Protein AF-A0A934BHC0-F1 (afdb_monomer)

Radius of gyration: 47.82 Å; Cα contacts (8 Å, |Δi|>4): 20; chains: 1; bounding box: 118×59×134 Å

Mean predicted aligned error: 17.79 Å

Foldseek 3Di:
DDDDDDDDDDPDDPDPVVVVVVVVVVVVVVVVVVVVVVVVVVVVVVVVVVVVVVVVVVVVVVVVVVVVVLVVVVVVLVVVVVVLVVVLVVLVVVLVVLLVVLVVLLVPLDCPPDDPVCNVVSVVVNVVSVVVSVVSVVVSVVVNVVSVVPDDPPRDPRCVVVPDDPDDPVVVQPPVNVVVVVCVVCVVVVVVVVVVVVVVVVVD

Structure (mmCIF, N/CA/C/O backbone):
data_AF-A0A934BHC0-F1
#
_entry.id   AF-A0A934BHC0-F1
#
loop_
_atom_site.group_PDB
_atom_site.id
_atom_site.type_symbol
_atom_site.label_atom_id
_atom_site.label_alt_id
_atom_site.label_comp_id
_atom_site.label_asym_id
_atom_site.label_entity_id
_atom_site.label_seq_id
_atom_site.pdbx_PDB_ins_code
_atom_site.Cartn_x
_atom_site.Cartn_y
_atom_site.Cartn_z
_atom_site.occupancy
_atom_site.B_iso_or_equiv
_atom_site.auth_seq_id
_atom_site.auth_comp_id
_atom_site.auth_asym_id
_atom_site.auth_atom_id
_atom_site.pdbx_PDB_model_num
ATOM 1 N N . MET A 1 1 ? -81.910 23.793 79.085 1.00 40.94 1 MET A N 1
ATOM 2 C CA . MET A 1 1 ? -81.785 22.503 78.374 1.00 40.94 1 MET A CA 1
ATOM 3 C C . MET A 1 1 ? -80.311 22.146 78.334 1.00 40.94 1 MET A C 1
ATOM 5 O O . MET A 1 1 ? -79.585 22.738 77.551 1.00 40.94 1 MET A O 1
ATOM 9 N N . SER A 1 2 ? -79.867 21.249 79.211 1.00 46.75 2 SER A N 1
ATOM 10 C CA . SER A 1 2 ? -78.489 20.747 79.235 1.00 46.75 2 SER A CA 1
ATOM 11 C C . SER A 1 2 ? -78.554 19.266 78.876 1.00 46.75 2 SER A C 1
ATOM 13 O O . SER A 1 2 ? -79.091 18.480 79.652 1.00 46.75 2 SER A O 1
ATOM 15 N N . GLN A 1 3 ? -78.120 18.902 77.668 1.00 49.84 3 GLN A N 1
ATOM 16 C CA . GLN A 1 3 ? -78.070 17.507 77.225 1.00 49.84 3 GLN A CA 1
ATOM 17 C C . GLN A 1 3 ? -76.820 16.831 77.797 1.00 49.84 3 GLN A C 1
ATOM 19 O O . GLN A 1 3 ? -75.704 17.306 77.605 1.00 49.84 3 GLN A O 1
ATOM 24 N N . SER A 1 4 ? -77.019 15.719 78.500 1.00 51.38 4 SER A N 1
ATOM 25 C CA . SER A 1 4 ? -75.978 14.807 78.975 1.00 51.38 4 SER A CA 1
ATOM 26 C C . SER A 1 4 ? -75.557 13.850 77.856 1.00 51.38 4 SER A C 1
ATOM 28 O O . SER A 1 4 ? -76.398 13.132 77.314 1.00 51.38 4 SER A O 1
ATOM 30 N N . PHE A 1 5 ? -74.265 13.826 77.533 1.00 59.16 5 PHE A N 1
ATOM 31 C CA . PHE A 1 5 ? -73.656 12.902 76.572 1.00 59.16 5 PHE A CA 1
ATOM 32 C C . PHE A 1 5 ? -73.234 11.599 77.288 1.00 59.16 5 PHE A C 1
ATOM 34 O O . PHE A 1 5 ? -72.728 11.684 78.410 1.00 59.16 5 PHE A O 1
ATOM 41 N N . PRO A 1 6 ? -73.427 10.401 76.702 1.00 66.19 6 PRO A N 1
ATOM 42 C CA . PRO A 1 6 ? -73.042 9.143 77.344 1.00 66.19 6 PRO A CA 1
ATOM 43 C C . PRO A 1 6 ? -71.510 8.950 77.369 1.00 66.19 6 PRO A C 1
ATOM 45 O O . PRO A 1 6 ? -70.816 9.443 76.475 1.00 66.19 6 PRO A O 1
ATOM 48 N N . PRO A 1 7 ? -70.962 8.226 78.365 1.00 59.47 7 PRO A N 1
ATOM 49 C CA . PRO A 1 7 ? -69.530 7.953 78.449 1.00 59.47 7 PRO A CA 1
ATOM 50 C C . PRO A 1 7 ? -69.085 7.028 77.307 1.00 59.47 7 PRO A C 1
ATOM 52 O O . PRO A 1 7 ? -69.678 5.973 77.081 1.00 59.47 7 PRO A O 1
ATOM 55 N N . GLN A 1 8 ? -68.031 7.422 76.586 1.00 64.12 8 GLN A N 1
ATOM 56 C CA . GLN A 1 8 ? -67.378 6.555 75.603 1.00 64.12 8 GLN A CA 1
ATOM 57 C C . GLN A 1 8 ? -66.745 5.340 76.306 1.00 64.12 8 GLN A C 1
ATOM 59 O O . GLN A 1 8 ? -66.195 5.498 77.401 1.00 64.12 8 GLN A O 1
ATOM 64 N N . PRO A 1 9 ? -66.789 4.138 75.700 1.00 55.22 9 PRO A N 1
ATOM 65 C CA . PRO A 1 9 ? -66.134 2.962 76.256 1.00 55.22 9 PRO A CA 1
ATOM 66 C C . PRO A 1 9 ? -64.624 3.208 76.339 1.00 55.22 9 PRO A C 1
ATOM 68 O O . PRO A 1 9 ? -63.988 3.614 75.367 1.00 55.22 9 PRO A O 1
ATOM 71 N N . GLY A 1 10 ? -64.073 3.001 77.536 1.00 52.97 10 GLY A N 1
ATOM 72 C CA . GLY A 1 10 ? -62.684 3.289 77.862 1.00 52.97 10 GLY A CA 1
ATOM 73 C C . GLY A 1 10 ? -61.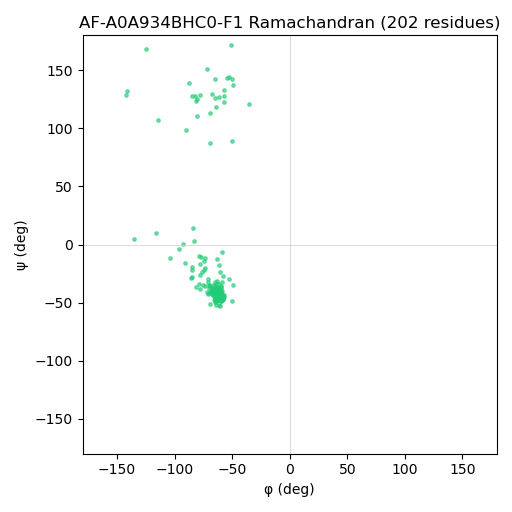712 2.556 76.944 1.00 52.97 10 GLY A C 1
ATOM 74 O O . GLY A 1 10 ? -61.698 1.328 76.879 1.00 52.97 10 GLY A O 1
ATOM 75 N N . PHE A 1 11 ? -60.854 3.322 76.274 1.00 57.31 11 PHE A N 1
ATOM 76 C CA . PHE A 1 11 ? -59.634 2.809 75.669 1.00 57.31 11 PHE A CA 1
ATOM 77 C C . PHE A 1 11 ? -58.692 2.425 76.815 1.00 57.31 11 PHE A C 1
ATOM 79 O O . PHE A 1 11 ? -57.917 3.247 77.303 1.00 57.31 11 PHE A O 1
ATOM 86 N N . HIS A 1 12 ? -58.815 1.199 77.322 1.00 60.03 12 HIS A N 1
ATOM 87 C CA . HIS A 1 12 ? -57.850 0.684 78.282 1.00 60.03 12 HIS A CA 1
ATOM 88 C C . HIS A 1 12 ? -56.496 0.584 77.566 1.00 60.03 12 HIS A C 1
ATOM 90 O O . HIS A 1 12 ? -56.401 -0.129 76.563 1.00 60.03 12 HIS A O 1
ATOM 96 N N . PRO A 1 13 ? -55.451 1.305 78.016 1.00 59.94 13 PRO A N 1
ATOM 97 C CA . PRO A 1 13 ? -54.120 1.084 77.483 1.00 59.94 13 PRO A CA 1
ATOM 98 C C . PRO A 1 13 ? -53.775 -0.396 77.704 1.00 59.94 13 PRO A C 1
ATOM 100 O O . PRO A 1 13 ? -54.022 -0.907 78.801 1.00 59.94 13 PRO A O 1
ATOM 103 N N . PRO A 1 14 ? -53.255 -1.100 76.682 1.00 59.34 14 PRO A N 1
ATOM 104 C CA . PRO A 1 14 ? -52.882 -2.497 76.839 1.00 59.34 14 PRO A CA 1
ATOM 105 C C . PRO A 1 14 ? -51.918 -2.634 78.029 1.00 59.34 14 PRO A C 1
ATOM 107 O O . PRO A 1 14 ? -51.110 -1.720 78.251 1.00 59.34 14 PRO A O 1
ATOM 110 N N . PRO A 1 15 ? -52.020 -3.723 78.815 1.00 61.44 15 PRO A N 1
ATOM 111 C CA . PRO A 1 15 ? -51.161 -3.940 79.972 1.00 61.44 15 PRO A CA 1
ATOM 112 C C . PRO A 1 15 ? -49.685 -3.806 79.559 1.00 61.44 15 PRO A C 1
ATOM 114 O O . PRO A 1 15 ? -49.339 -4.191 78.442 1.00 61.44 15 PRO A O 1
ATOM 117 N N . PRO A 1 16 ? -48.810 -3.257 80.419 1.00 63.16 16 PRO A N 1
ATOM 118 C CA . PRO A 1 16 ? -47.452 -2.834 80.053 1.00 63.16 16 PRO A CA 1
ATOM 119 C C . PRO A 1 16 ? -46.613 -3.915 79.350 1.00 63.16 16 PRO A C 1
ATOM 121 O O . PRO A 1 16 ? -45.830 -3.587 78.466 1.00 63.16 16 PRO A O 1
ATOM 124 N N . VAL A 1 17 ? -46.853 -5.196 79.647 1.00 63.69 17 VAL A N 1
ATOM 125 C CA . VAL A 1 17 ? -46.192 -6.347 79.002 1.00 63.69 17 VAL A CA 1
ATOM 126 C C . VAL A 1 17 ? -46.501 -6.437 77.497 1.00 63.69 17 VAL A C 1
ATOM 128 O O . VAL A 1 17 ? -45.604 -6.658 76.693 1.00 63.69 17 VAL A O 1
ATOM 131 N N . ALA A 1 18 ? -47.742 -6.158 77.086 1.00 70.75 18 ALA A N 1
ATOM 132 C CA . ALA A 1 18 ? -48.158 -6.214 75.681 1.00 70.75 18 ALA A CA 1
ATOM 133 C C . ALA A 1 18 ? -47.630 -5.034 74.839 1.00 70.75 18 ALA A C 1
ATOM 135 O O . ALA A 1 18 ? -47.561 -5.128 73.615 1.00 70.75 18 ALA A O 1
ATOM 136 N N . ARG A 1 19 ? -47.263 -3.906 75.470 1.00 73.06 19 ARG A N 1
ATOM 137 C CA . ARG A 1 19 ? -46.605 -2.778 74.7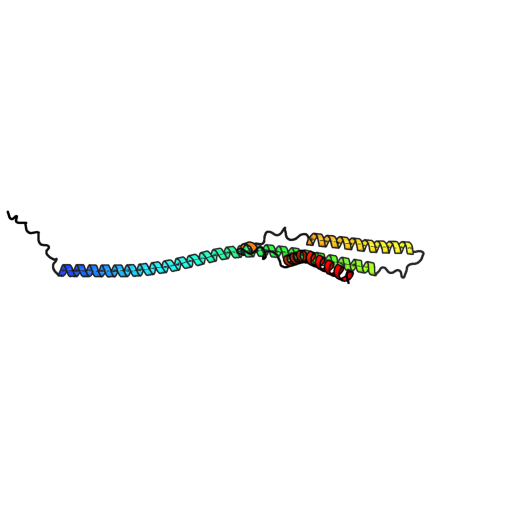81 1.00 73.06 19 ARG A CA 1
ATOM 138 C C . ARG A 1 19 ? -45.123 -3.043 74.543 1.00 73.06 19 ARG A C 1
ATOM 140 O O . ARG A 1 19 ? -44.618 -2.679 73.488 1.00 73.06 19 ARG A O 1
ATOM 147 N N . GLU A 1 20 ? -44.460 -3.679 75.502 1.00 79.62 20 GLU A N 1
ATOM 148 C CA . GLU A 1 20 ? -43.042 -4.027 75.406 1.00 79.62 20 GLU A CA 1
ATOM 149 C C . GLU A 1 20 ? -42.791 -5.056 74.292 1.00 79.62 20 GLU A C 1
ATOM 151 O O . GLU A 1 20 ? -41.906 -4.865 73.465 1.00 79.62 20 GLU A O 1
ATOM 156 N N . GLU A 1 21 ? -43.633 -6.091 74.195 1.00 79.94 21 GLU A N 1
ATOM 157 C CA . GLU A 1 21 ? -43.583 -7.089 73.110 1.00 79.94 21 GLU A CA 1
ATOM 158 C C . GLU A 1 21 ? -43.877 -6.485 71.728 1.00 79.94 21 GLU A C 1
ATOM 160 O O . GLU A 1 21 ? -43.271 -6.854 70.724 1.00 79.94 21 GLU A O 1
ATOM 165 N N . LEU A 1 22 ? -44.798 -5.519 71.656 1.00 79.38 22 LEU A N 1
ATOM 166 C CA . LEU A 1 22 ? -45.083 -4.823 70.404 1.00 79.38 22 LEU A CA 1
ATOM 167 C C . LEU A 1 22 ? -43.902 -3.947 69.975 1.00 79.38 22 LEU A C 1
ATOM 169 O O . LEU A 1 22 ? -43.563 -3.913 68.794 1.00 79.38 22 LEU A O 1
ATOM 173 N N . ASN A 1 23 ? -43.269 -3.256 70.925 1.00 82.81 23 ASN A N 1
ATOM 174 C CA . ASN A 1 23 ? -42.076 -2.458 70.667 1.00 82.81 23 ASN A CA 1
ATOM 175 C C . ASN A 1 23 ? -40.911 -3.340 70.213 1.00 82.81 23 ASN A C 1
ATOM 177 O O . ASN A 1 23 ? -40.276 -3.001 69.219 1.00 82.81 23 ASN A O 1
ATOM 181 N N . SER A 1 24 ? -40.689 -4.491 70.854 1.00 85.94 24 SER A N 1
ATOM 182 C CA . SER A 1 24 ? -39.623 -5.416 70.460 1.00 85.94 24 SER A CA 1
ATOM 183 C C . SER A 1 24 ? -39.855 -6.006 69.065 1.00 85.94 24 SER A C 1
ATOM 185 O O . SER A 1 24 ? -38.930 -6.052 68.260 1.00 85.94 24 SER A O 1
ATOM 187 N N . HIS A 1 25 ? -41.092 -6.364 68.703 1.00 84.62 25 HIS A N 1
ATOM 188 C CA . HIS A 1 25 ? -41.427 -6.784 67.335 1.00 84.62 25 HIS A CA 1
ATOM 189 C C . HIS A 1 25 ? -41.219 -5.665 66.305 1.00 84.62 25 HIS A C 1
ATOM 191 O O . HIS A 1 25 ? -40.800 -5.925 65.178 1.00 84.62 25 HIS A O 1
ATOM 197 N N . LEU A 1 26 ? -41.510 -4.418 66.674 1.00 89.94 26 LEU A N 1
ATOM 198 C CA . LEU A 1 26 ? -41.346 -3.257 65.802 1.00 89.94 26 LEU A CA 1
ATOM 199 C C . LEU A 1 26 ? -39.863 -2.892 65.630 1.00 89.94 26 LEU A C 1
ATOM 201 O O . LEU A 1 26 ? -39.450 -2.499 64.539 1.00 89.94 26 LEU A O 1
ATOM 205 N N . GLU A 1 27 ? -39.054 -3.062 66.675 1.00 92.44 27 GLU A N 1
ATOM 206 C CA . GLU A 1 27 ? -37.594 -2.962 66.621 1.00 92.44 27 GLU A CA 1
ATOM 207 C C . GLU A 1 27 ? -36.989 -4.064 65.748 1.00 92.44 27 GLU A C 1
ATOM 209 O O . GLU A 1 27 ? -36.271 -3.740 64.805 1.00 92.44 27 GLU A O 1
ATOM 214 N N . LEU A 1 28 ? -37.375 -5.328 65.951 1.00 93.38 28 LEU A N 1
ATOM 215 C CA . LEU A 1 28 ? -36.953 -6.454 65.109 1.00 93.38 28 LEU A CA 1
ATOM 216 C C . LEU A 1 28 ? -37.323 -6.239 63.635 1.00 93.38 28 LEU A C 1
ATOM 218 O O . LEU A 1 28 ? -36.485 -6.410 62.753 1.00 93.38 28 LEU A O 1
ATOM 222 N N . ALA A 1 29 ? -38.551 -5.795 63.353 1.00 91.19 29 ALA A N 1
ATOM 223 C CA . ALA A 1 29 ? -38.982 -5.494 61.990 1.00 91.19 29 ALA A CA 1
ATOM 224 C C . ALA A 1 29 ? -38.187 -4.328 61.369 1.00 91.19 29 ALA A C 1
ATOM 226 O O . ALA A 1 29 ? -37.872 -4.354 60.179 1.00 91.19 29 ALA A O 1
ATOM 227 N N . ARG A 1 30 ? -37.834 -3.297 62.153 1.00 91.88 30 ARG A N 1
ATOM 228 C CA . ARG A 1 30 ? -36.977 -2.189 61.689 1.00 91.88 30 ARG A CA 1
ATOM 229 C C . ARG A 1 30 ? -35.560 -2.657 61.390 1.00 91.88 30 ARG A C 1
ATOM 231 O O . ARG A 1 30 ? -35.008 -2.255 60.365 1.00 91.88 30 ARG A O 1
ATOM 238 N N . GLU A 1 31 ? -34.983 -3.483 62.255 1.00 94.75 31 GLU A N 1
ATOM 239 C CA . GLU A 1 31 ? -33.674 -4.092 62.025 1.00 94.75 31 GLU A CA 1
ATOM 240 C C . GLU A 1 31 ? -33.694 -4.943 60.755 1.00 94.75 31 GLU A C 1
ATOM 242 O O . GLU A 1 31 ? -32.838 -4.776 59.886 1.00 94.75 31 GLU A O 1
ATOM 247 N N . GLU A 1 32 ? -34.719 -5.777 60.578 1.00 94.38 32 GLU A N 1
ATOM 248 C CA . GLU A 1 32 ? -34.879 -6.609 59.389 1.00 94.38 32 GLU A CA 1
ATOM 249 C C . GLU A 1 32 ? -34.974 -5.759 58.112 1.00 94.38 32 GLU A C 1
ATOM 251 O O . GLU A 1 32 ? -34.241 -6.015 57.154 1.00 94.38 32 GLU A O 1
ATOM 256 N N . ILE A 1 33 ? -35.760 -4.675 58.119 1.00 95.44 33 ILE A N 1
ATOM 257 C CA . ILE A 1 33 ? -35.821 -3.715 57.003 1.00 95.44 33 ILE A CA 1
ATOM 258 C C . ILE A 1 33 ? -34.440 -3.118 56.705 1.00 95.44 33 ILE A C 1
ATOM 260 O O . ILE A 1 33 ? -34.056 -3.038 55.536 1.00 95.44 33 ILE A O 1
ATOM 264 N N . GLN A 1 34 ? -33.669 -2.727 57.722 1.00 95.94 34 GLN A N 1
ATOM 265 C CA . GLN A 1 34 ? -32.317 -2.200 57.514 1.00 95.94 34 GLN A CA 1
ATOM 266 C C . GLN A 1 34 ? -31.382 -3.252 56.909 1.00 95.94 34 GLN A C 1
ATOM 268 O O . GLN A 1 34 ? -30.614 -2.939 55.996 1.00 95.94 34 GLN A O 1
ATOM 273 N N . THR A 1 35 ? -31.454 -4.506 57.366 1.00 95.38 35 THR A N 1
ATOM 274 C CA . THR A 1 35 ? -30.649 -5.585 56.775 1.00 95.38 35 THR A CA 1
ATOM 275 C C . THR A 1 35 ? -31.024 -5.842 55.316 1.00 95.38 35 THR A C 1
ATOM 277 O O . THR A 1 35 ? -30.139 -6.026 54.480 1.00 95.38 35 THR A O 1
ATOM 280 N N . LEU A 1 36 ? -32.317 -5.797 54.984 1.00 96.25 36 LEU A N 1
ATOM 281 C CA . LEU A 1 36 ? -32.806 -5.953 53.617 1.00 96.25 36 LEU A CA 1
ATOM 282 C C . LEU A 1 36 ? -32.375 -4.788 52.724 1.00 96.25 36 LEU A C 1
ATOM 284 O O . LEU A 1 36 ? -31.980 -5.018 51.585 1.00 96.25 36 LEU A O 1
ATOM 288 N N . GLN A 1 37 ? -32.392 -3.554 53.232 1.00 95.56 37 GLN A N 1
ATOM 289 C CA . GLN A 1 37 ? -31.901 -2.386 52.499 1.00 95.56 37 GLN A CA 1
ATOM 290 C C . GLN A 1 37 ? -30.407 -2.496 52.186 1.00 95.56 37 GLN A C 1
ATOM 292 O O . GLN A 1 37 ? -30.023 -2.280 51.039 1.00 95.56 37 GLN A O 1
ATOM 297 N N . ARG A 1 38 ? -29.581 -2.913 53.156 1.00 96.00 38 ARG A N 1
ATOM 298 C CA . ARG A 1 38 ? -28.144 -3.151 52.928 1.00 96.00 38 ARG A CA 1
ATOM 299 C C . ARG A 1 38 ? -27.912 -4.225 51.865 1.00 96.00 38 ARG A C 1
ATOM 301 O O . ARG A 1 38 ? -27.186 -3.987 50.907 1.00 96.00 38 ARG A O 1
ATOM 308 N N . LYS A 1 39 ? -28.603 -5.366 51.976 1.00 95.31 39 LYS A N 1
ATOM 309 C CA . LYS A 1 39 ? -28.529 -6.450 50.980 1.00 95.31 39 LYS A CA 1
ATOM 310 C C . LYS A 1 39 ? -28.977 -5.993 49.591 1.00 95.31 39 LYS A C 1
ATOM 312 O O . LYS A 1 39 ? -28.384 -6.392 48.594 1.00 95.31 39 LYS A O 1
ATOM 317 N N . LYS A 1 40 ? -30.015 -5.155 49.508 1.00 96.00 40 LYS A N 1
ATOM 318 C CA . LYS A 1 40 ? -30.477 -4.572 48.244 1.00 96.00 40 LYS A CA 1
ATOM 319 C C . LYS A 1 40 ? -29.404 -3.671 47.629 1.00 96.00 40 LYS A C 1
ATOM 321 O O . LYS A 1 40 ? -29.150 -3.777 46.437 1.00 96.00 40 LYS A O 1
ATOM 326 N N . GLU A 1 41 ? -28.780 -2.811 48.426 1.00 96.75 41 GLU A N 1
ATOM 327 C CA . GLU A 1 41 ? -27.740 -1.890 47.962 1.00 96.75 41 GLU A CA 1
ATOM 328 C C . GLU A 1 41 ? -26.487 -2.638 47.470 1.00 96.75 41 GLU A C 1
ATOM 330 O O . GLU A 1 41 ? -25.917 -2.298 46.435 1.00 96.75 41 GLU A O 1
ATOM 335 N N . GLU A 1 42 ? -26.081 -3.699 48.172 1.00 96.06 42 GLU A N 1
ATOM 336 C CA . GLU A 1 42 ? -25.014 -4.610 47.732 1.00 96.06 42 GLU A CA 1
ATOM 337 C C . GLU A 1 42 ? -25.370 -5.304 46.412 1.00 96.06 42 GLU A C 1
ATOM 339 O O . GLU A 1 42 ? -24.540 -5.377 45.504 1.00 96.06 42 GLU A O 1
ATOM 344 N N . LEU A 1 43 ? -26.619 -5.760 46.270 1.00 96.94 43 LEU A N 1
ATOM 345 C CA . LEU A 1 43 ? -27.099 -6.393 45.045 1.00 96.94 43 LEU A CA 1
ATOM 346 C C . LEU A 1 43 ? -27.143 -5.409 43.868 1.00 96.94 43 LEU A C 1
ATOM 348 O O . LEU A 1 43 ? -26.766 -5.771 42.756 1.00 96.94 43 LEU A O 1
ATOM 352 N N . GLU A 1 44 ? -27.579 -4.168 44.095 1.00 96.50 44 GLU A N 1
ATOM 353 C CA . GLU A 1 44 ? -27.583 -3.116 43.074 1.00 96.50 44 GLU A CA 1
ATOM 354 C C . GLU A 1 44 ? -26.158 -2.760 42.629 1.00 96.50 44 GLU A C 1
ATOM 356 O O . GLU A 1 44 ? -25.925 -2.620 41.426 1.00 96.50 44 GLU A O 1
ATOM 361 N N . ARG A 1 45 ? -25.187 -2.709 43.553 1.00 96.00 45 ARG A N 1
ATOM 362 C CA . ARG A 1 45 ? -23.764 -2.548 43.202 1.00 96.00 45 ARG A CA 1
ATOM 363 C C . ARG A 1 45 ? -23.248 -3.706 42.357 1.00 96.00 45 ARG A C 1
ATOM 365 O O . ARG A 1 45 ? -22.728 -3.471 41.270 1.00 96.00 45 ARG A O 1
ATOM 372 N N . ALA A 1 46 ? -23.452 -4.943 42.810 1.00 94.50 46 ALA A N 1
ATOM 373 C CA . ALA A 1 46 ? -23.012 -6.133 42.082 1.00 94.50 46 ALA A CA 1
ATOM 374 C C . ALA A 1 46 ? -23.651 -6.220 40.683 1.00 94.50 46 ALA A C 1
ATOM 376 O O . ALA A 1 46 ? -23.001 -6.609 39.712 1.00 94.50 46 ALA A O 1
ATOM 377 N N . LYS A 1 47 ? -24.922 -5.812 40.554 1.00 96.44 47 LYS A N 1
ATOM 378 C CA . LYS A 1 47 ? -25.607 -5.712 39.261 1.00 96.44 47 LYS A CA 1
ATOM 379 C C . LYS A 1 47 ? -24.958 -4.660 38.362 1.00 96.44 47 LYS A C 1
ATOM 381 O O . LYS A 1 47 ? -24.730 -4.946 37.190 1.00 96.44 47 LYS A O 1
ATOM 386 N N . GLY A 1 48 ? -24.649 -3.481 38.901 1.00 97.19 48 GLY A N 1
ATOM 387 C CA . GLY A 1 48 ? -23.974 -2.413 38.162 1.00 97.19 48 GLY A CA 1
ATOM 388 C C . GLY A 1 48 ? -22.608 -2.847 37.624 1.00 97.19 48 GLY A C 1
ATOM 389 O O . GLY A 1 48 ? -22.326 -2.656 36.443 1.00 97.19 48 GLY A O 1
ATOM 390 N N . GLU A 1 49 ? -21.798 -3.511 38.451 1.00 96.69 49 GLU A N 1
ATOM 391 C CA . GLU A 1 49 ? -20.494 -4.052 38.043 1.00 96.69 49 GLU A CA 1
ATOM 392 C C . GLU A 1 49 ? -20.624 -5.099 36.925 1.00 96.69 49 GLU A C 1
ATOM 394 O O . GLU A 1 49 ? -19.869 -5.078 35.949 1.00 96.69 49 GLU A O 1
ATOM 399 N N . LEU A 1 50 ? -21.613 -5.994 37.025 1.00 97.12 50 LEU A N 1
ATOM 400 C CA . LEU A 1 50 ? -21.858 -7.014 36.005 1.00 97.12 50 LEU A CA 1
ATOM 401 C C . LEU A 1 50 ? -22.345 -6.404 34.681 1.00 97.12 50 LEU A C 1
ATOM 403 O O . LEU A 1 50 ? -21.928 -6.844 33.608 1.00 97.12 50 LEU A O 1
ATOM 407 N N . GLU A 1 51 ? -23.212 -5.393 34.742 1.00 97.50 51 GLU A N 1
ATOM 408 C CA . GLU A 1 51 ? -23.678 -4.658 33.564 1.00 97.50 51 GLU A CA 1
ATOM 409 C C . GLU A 1 51 ? -22.535 -3.906 32.879 1.00 97.50 51 GLU A C 1
ATOM 411 O O . GLU A 1 51 ? -22.419 -3.955 31.652 1.00 97.50 51 GLU A O 1
ATOM 416 N N . GLU A 1 52 ? -21.648 -3.271 33.647 1.00 97.62 52 GLU A N 1
ATOM 417 C CA . GLU A 1 52 ? -20.471 -2.604 33.096 1.00 97.62 52 GLU A CA 1
ATOM 418 C C . GLU A 1 52 ? -19.507 -3.605 32.448 1.00 97.62 52 GLU A C 1
ATOM 420 O O . GLU A 1 52 ? -19.047 -3.389 31.325 1.00 97.62 52 GLU A O 1
ATOM 425 N N . MET A 1 53 ? -19.243 -4.737 33.105 1.00 97.31 53 MET A N 1
ATOM 426 C CA . MET A 1 53 ? -18.396 -5.792 32.551 1.00 97.31 53 MET A CA 1
ATOM 427 C C . MET A 1 53 ? -18.979 -6.357 31.251 1.00 97.31 53 MET A C 1
ATOM 429 O O . MET A 1 53 ? -18.258 -6.531 30.265 1.00 97.31 53 MET A O 1
ATOM 433 N N . ARG A 1 54 ? -20.299 -6.585 31.213 1.00 96.31 54 ARG A N 1
ATOM 434 C CA . ARG A 1 54 ? -21.007 -7.019 30.003 1.00 96.31 54 ARG A CA 1
ATOM 435 C C . ARG A 1 54 ? -20.880 -5.987 28.889 1.00 96.31 54 ARG A C 1
ATOM 437 O O . ARG A 1 54 ? -20.545 -6.348 27.765 1.00 96.31 54 ARG A O 1
ATOM 444 N N . ARG A 1 55 ? -21.078 -4.706 29.204 1.00 98.12 55 ARG A N 1
ATOM 445 C CA . ARG A 1 55 ? -20.916 -3.615 28.240 1.00 98.12 55 ARG A CA 1
ATOM 446 C C . ARG A 1 55 ? -19.502 -3.591 27.655 1.00 98.12 55 ARG A C 1
ATOM 448 O O . ARG A 1 55 ? -19.363 -3.525 26.436 1.00 98.12 55 ARG A O 1
ATOM 455 N N . ARG A 1 56 ? -18.466 -3.693 28.494 1.00 98.00 56 ARG A N 1
ATOM 456 C CA . ARG A 1 56 ? -17.062 -3.739 28.045 1.00 98.00 56 ARG A CA 1
ATOM 457 C C . ARG A 1 56 ? -16.785 -4.953 27.161 1.00 98.00 56 ARG A C 1
ATOM 459 O O . ARG A 1 56 ? -16.092 -4.828 26.157 1.00 98.00 56 ARG A O 1
ATOM 466 N N . HIS A 1 57 ? -17.343 -6.113 27.501 1.00 97.81 57 HIS A N 1
ATOM 467 C CA . HIS A 1 57 ? -17.222 -7.313 26.677 1.00 97.81 57 HIS A CA 1
ATOM 468 C C . HIS A 1 57 ? -17.890 -7.136 25.304 1.00 97.81 57 HIS A C 1
ATOM 470 O O . HIS A 1 57 ? -17.302 -7.497 24.287 1.00 97.81 57 HIS A O 1
ATOM 476 N N . ASP A 1 58 ? -19.079 -6.534 25.250 1.00 97.94 58 ASP A N 1
ATOM 477 C CA . ASP A 1 58 ? -19.794 -6.280 23.995 1.00 97.94 58 ASP A CA 1
ATOM 478 C C . ASP A 1 58 ? -19.091 -5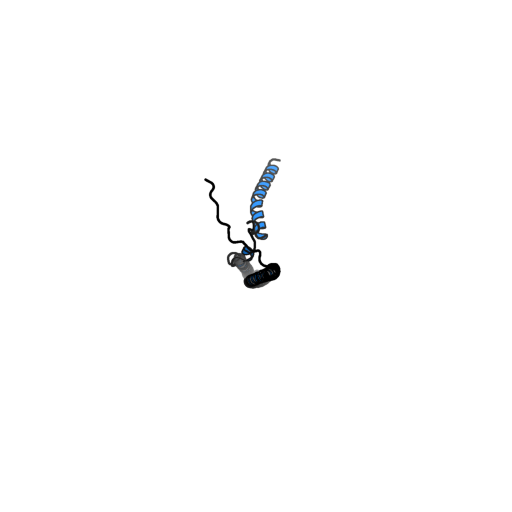.216 23.131 1.00 97.94 58 ASP A C 1
ATOM 480 O O . ASP A 1 58 ? -19.075 -5.310 21.903 1.00 97.94 58 ASP A O 1
ATOM 484 N N . GLU A 1 59 ? -18.491 -4.194 23.745 1.00 97.50 59 GLU A N 1
ATOM 485 C CA . GLU A 1 59 ? -17.622 -3.224 23.063 1.00 97.50 59 GLU A CA 1
ATOM 486 C C . GLU A 1 59 ? -16.359 -3.899 22.508 1.00 97.50 59 GLU A C 1
ATOM 488 O O . GLU A 1 59 ? -16.042 -3.725 21.332 1.00 97.50 59 GLU A O 1
ATOM 493 N N . PHE A 1 60 ? -15.694 -4.744 23.301 1.00 97.88 60 PHE A N 1
ATOM 494 C CA . PHE A 1 60 ? -14.531 -5.513 22.858 1.00 97.88 60 PHE A CA 1
ATOM 495 C C . PHE A 1 60 ? -14.867 -6.464 21.704 1.00 97.88 60 PHE A C 1
ATOM 497 O O . PHE A 1 60 ? -14.153 -6.494 20.703 1.00 97.88 60 PHE A O 1
ATOM 504 N N . ALA A 1 61 ? -15.954 -7.231 21.815 1.00 98.06 61 ALA A N 1
ATOM 505 C CA . ALA A 1 61 ? -16.361 -8.186 20.790 1.00 98.06 61 ALA A CA 1
ATOM 506 C C . ALA A 1 61 ? -16.663 -7.483 19.459 1.00 98.06 61 ALA A C 1
ATOM 508 O O . ALA A 1 61 ? -16.191 -7.930 18.413 1.00 98.06 61 ALA A O 1
ATOM 509 N N . ARG A 1 62 ? -17.383 -6.354 19.503 1.00 97.56 62 ARG A N 1
ATOM 510 C CA . ARG A 1 62 ? -17.666 -5.534 18.317 1.00 97.56 62 ARG A CA 1
ATOM 511 C C . ARG A 1 62 ? -16.394 -4.948 17.717 1.00 97.56 62 ARG A C 1
ATOM 513 O O . ARG A 1 62 ? -16.138 -5.172 16.538 1.00 97.56 62 ARG A O 1
ATOM 520 N N . GLY A 1 63 ? -15.568 -4.288 18.531 1.00 97.12 63 GLY A N 1
ATOM 521 C CA . GLY A 1 63 ? -14.316 -3.688 18.067 1.00 97.12 63 GLY A CA 1
ATOM 522 C C . GLY A 1 63 ? -13.354 -4.720 17.474 1.00 97.12 63 GLY A C 1
ATOM 523 O O . GLY A 1 63 ? -12.698 -4.452 16.472 1.00 97.12 63 GLY A O 1
ATOM 524 N N . ARG A 1 64 ? -13.315 -5.938 18.033 1.00 97.94 64 ARG A N 1
ATOM 525 C CA . ARG A 1 64 ? -12.512 -7.045 17.502 1.00 97.94 64 ARG A CA 1
ATOM 526 C C . ARG A 1 64 ? -12.984 -7.494 16.118 1.00 97.94 64 ARG A C 1
ATOM 528 O O . ARG A 1 64 ? -12.143 -7.742 15.260 1.00 97.94 64 ARG A O 1
ATOM 535 N N . VAL A 1 65 ? -14.290 -7.639 15.901 1.00 98.06 65 VAL A N 1
ATOM 536 C CA . VAL A 1 65 ? -14.825 -8.014 14.580 1.00 98.06 65 VAL A CA 1
ATOM 537 C C . VAL A 1 65 ? -14.536 -6.911 13.565 1.00 98.06 65 VAL A C 1
ATOM 539 O O . VAL A 1 65 ? -13.991 -7.188 12.501 1.00 98.06 65 VAL A O 1
ATOM 542 N N . GLU A 1 66 ? -14.797 -5.661 13.935 1.00 97.31 66 GLU A N 1
ATOM 543 C CA . GLU A 1 66 ? -14.579 -4.498 13.077 1.00 97.31 66 GLU A CA 1
ATOM 544 C C . GLU A 1 66 ? -13.115 -4.363 12.634 1.00 97.31 66 GLU A C 1
ATOM 546 O O . GLU A 1 66 ? -12.837 -4.223 11.439 1.00 97.31 66 GLU A O 1
ATOM 551 N N . ILE A 1 67 ? -12.163 -4.470 13.570 1.00 96.25 67 ILE A N 1
ATOM 552 C CA . ILE A 1 67 ? -10.742 -4.358 13.226 1.00 96.25 67 ILE A CA 1
ATOM 553 C C . ILE A 1 67 ? -10.257 -5.558 12.411 1.00 96.25 67 ILE A C 1
ATOM 555 O O . ILE A 1 67 ? -9.454 -5.377 11.501 1.00 96.25 67 ILE A O 1
ATOM 559 N N . LEU A 1 68 ? -10.760 -6.771 12.669 1.00 97.75 68 LEU A N 1
ATOM 560 C CA . LEU A 1 68 ? -10.421 -7.946 11.860 1.00 97.75 68 LEU A CA 1
ATOM 561 C C . LEU A 1 68 ? -10.898 -7.783 10.415 1.00 97.75 68 LEU A C 1
ATOM 563 O O . LEU A 1 68 ? -10.137 -8.049 9.487 1.00 97.75 68 LEU A O 1
ATOM 567 N N . GLU A 1 69 ? -12.121 -7.300 10.207 1.00 96.38 69 GLU A N 1
ATOM 568 C CA . GLU A 1 69 ? -12.651 -7.033 8.868 1.00 96.38 69 GLU A CA 1
ATOM 569 C C . GLU A 1 69 ? -11.905 -5.896 8.159 1.00 96.38 69 GLU A C 1
ATOM 571 O O . GLU A 1 69 ? -11.678 -5.956 6.947 1.00 96.38 69 GLU A O 1
ATOM 576 N N . ALA A 1 70 ? -11.525 -4.842 8.885 1.00 92.38 70 ALA A N 1
ATOM 577 C CA . ALA A 1 70 ? -10.733 -3.743 8.339 1.00 92.38 70 ALA A CA 1
ATOM 578 C C . ALA A 1 70 ? -9.328 -4.208 7.931 1.00 92.38 70 ALA A C 1
ATOM 580 O O . ALA A 1 70 ? -8.905 -3.951 6.803 1.00 92.38 70 ALA A O 1
ATOM 581 N N . LEU A 1 71 ? -8.640 -4.945 8.807 1.00 96.25 71 LEU A N 1
ATOM 582 C CA . LEU A 1 71 ? -7.312 -5.497 8.539 1.00 96.25 71 LEU A CA 1
ATOM 583 C C . LEU A 1 71 ? -7.336 -6.477 7.367 1.00 96.25 71 LEU A C 1
ATOM 585 O O . LEU A 1 71 ? -6.485 -6.384 6.489 1.00 96.25 71 LEU A O 1
ATOM 589 N N . ASN A 1 72 ? -8.325 -7.373 7.307 1.00 95.94 72 ASN A N 1
ATOM 590 C CA . ASN A 1 72 ? -8.425 -8.346 6.222 1.00 95.94 72 ASN A CA 1
ATOM 591 C C . ASN A 1 72 ? -8.659 -7.665 4.865 1.00 95.94 72 ASN A C 1
ATOM 593 O O . ASN A 1 72 ? -8.021 -8.014 3.877 1.00 95.94 72 ASN A O 1
ATOM 597 N N . ARG A 1 73 ? -9.526 -6.645 4.813 1.00 93.88 73 ARG A N 1
ATOM 598 C CA . ARG A 1 73 ? -9.722 -5.845 3.592 1.00 93.88 73 ARG A CA 1
ATOM 599 C C . ARG A 1 73 ? -8.461 -5.078 3.201 1.00 93.88 73 ARG A C 1
ATOM 601 O O . ARG A 1 73 ? -8.101 -5.074 2.029 1.00 93.88 73 ARG A O 1
ATOM 608 N N . GLY A 1 74 ? -7.790 -4.453 4.169 1.00 92.12 74 GLY A N 1
ATOM 609 C CA . GLY A 1 74 ? -6.540 -3.731 3.934 1.00 92.12 74 GLY A CA 1
ATOM 610 C C . GLY A 1 74 ? -5.431 -4.637 3.400 1.00 92.12 74 GLY A C 1
ATOM 611 O O . GLY A 1 74 ? -4.725 -4.250 2.473 1.00 92.12 74 GLY A O 1
ATOM 612 N N . LEU A 1 75 ? -5.324 -5.862 3.925 1.00 96.25 75 LEU A N 1
ATOM 613 C CA . LEU A 1 75 ? -4.347 -6.845 3.465 1.00 96.25 75 LEU A CA 1
ATOM 614 C C . LEU A 1 75 ? -4.562 -7.209 1.992 1.00 96.25 75 LEU A C 1
ATOM 616 O O . LEU A 1 75 ? -3.610 -7.173 1.225 1.00 96.25 75 LEU A O 1
ATOM 620 N N . VAL A 1 76 ? -5.805 -7.465 1.576 1.00 94.81 76 VAL A N 1
ATOM 621 C CA . VAL A 1 76 ? -6.125 -7.780 0.172 1.00 94.81 76 VAL A CA 1
ATOM 622 C C . VAL A 1 76 ? -5.729 -6.639 -0.773 1.00 94.81 76 VAL A C 1
ATOM 624 O O . VAL A 1 76 ? -5.182 -6.886 -1.847 1.00 94.81 76 VAL A O 1
ATOM 627 N N . VAL A 1 77 ? -5.975 -5.384 -0.379 1.00 93.81 77 VAL A N 1
ATOM 628 C CA . VAL A 1 77 ? -5.577 -4.210 -1.178 1.00 93.81 77 VAL A CA 1
ATOM 629 C C . VAL A 1 77 ? -4.056 -4.123 -1.297 1.00 93.81 77 VAL A C 1
ATOM 631 O O . VAL A 1 77 ? -3.540 -3.958 -2.401 1.00 93.81 77 VAL A O 1
ATOM 634 N N . LEU A 1 78 ? -3.338 -4.286 -0.183 1.00 94.25 78 LEU A N 1
ATOM 635 C CA . LEU A 1 78 ? -1.875 -4.257 -0.170 1.00 94.25 78 LEU A CA 1
ATOM 636 C C . LEU A 1 78 ? -1.266 -5.400 -0.986 1.00 94.25 78 LEU A C 1
ATOM 638 O O . LEU A 1 78 ? -0.300 -5.183 -1.710 1.00 94.25 78 LEU A O 1
ATOM 642 N N . GLU A 1 79 ? -1.829 -6.605 -0.915 1.00 94.12 79 GLU A N 1
ATOM 643 C CA . GLU A 1 79 ? -1.386 -7.744 -1.724 1.00 94.12 79 GLU A CA 1
ATOM 644 C C . GLU A 1 79 ? -1.563 -7.469 -3.221 1.00 94.12 79 GLU A C 1
ATOM 646 O O . GLU A 1 79 ? -0.662 -7.745 -4.017 1.00 94.12 79 GLU A O 1
ATOM 651 N N . HIS A 1 80 ? -2.692 -6.875 -3.611 1.00 91.00 80 HIS A N 1
ATOM 652 C CA . HIS A 1 80 ? -2.921 -6.465 -4.991 1.00 91.00 80 HIS A CA 1
ATOM 653 C C . HIS A 1 80 ? -1.908 -5.401 -5.443 1.00 91.00 80 HIS A C 1
ATOM 655 O O . HIS A 1 80 ? -1.280 -5.552 -6.493 1.00 91.00 80 HIS A O 1
ATOM 661 N N . GLU A 1 81 ? -1.693 -4.356 -4.640 1.00 89.50 81 GLU A N 1
ATOM 662 C CA . GLU A 1 81 ? -0.723 -3.295 -4.935 1.00 89.50 81 GLU A CA 1
ATOM 663 C C . GLU A 1 81 ? 0.718 -3.825 -5.002 1.00 89.50 81 GLU A C 1
ATOM 665 O O . GLU A 1 81 ? 1.492 -3.420 -5.873 1.00 89.50 81 GLU A O 1
ATOM 670 N N . GLN A 1 82 ? 1.074 -4.781 -4.140 1.00 92.94 82 GLN A N 1
ATOM 671 C CA . GLN A 1 82 ? 2.369 -5.454 -4.168 1.00 92.94 82 GLN A CA 1
ATOM 672 C C . GLN A 1 82 ? 2.568 -6.208 -5.487 1.00 92.94 82 GLN A C 1
ATOM 674 O O . GLN A 1 82 ? 3.630 -6.104 -6.107 1.00 92.94 82 GLN A O 1
ATOM 679 N N . VAL A 1 83 ? 1.556 -6.953 -5.941 1.00 93.19 83 VAL A N 1
ATOM 680 C CA . VAL A 1 83 ? 1.615 -7.687 -7.212 1.00 93.19 83 VAL A CA 1
ATOM 681 C C . VAL A 1 83 ? 1.723 -6.728 -8.399 1.00 93.19 83 VAL A C 1
ATOM 683 O O . VAL A 1 83 ? 2.562 -6.946 -9.275 1.00 93.19 83 VAL A O 1
ATOM 686 N N . GLU A 1 84 ? 0.929 -5.657 -8.433 1.00 88.56 84 GLU A N 1
ATOM 687 C CA . GLU A 1 84 ? 0.998 -4.644 -9.497 1.00 88.56 84 GLU A CA 1
ATOM 688 C C . GLU A 1 84 ? 2.359 -3.935 -9.526 1.00 88.56 84 GLU A C 1
ATOM 690 O O . GLU A 1 84 ? 2.976 -3.801 -10.587 1.00 88.56 84 GLU A O 1
ATOM 695 N N . SER A 1 85 ? 2.887 -3.567 -8.358 1.00 88.69 85 SER A N 1
ATOM 696 C CA . SER A 1 85 ? 4.215 -2.961 -8.230 1.00 88.69 85 SER A CA 1
ATOM 697 C C . SER A 1 85 ? 5.312 -3.901 -8.729 1.00 88.69 85 SER A C 1
ATOM 699 O O . SER A 1 85 ? 6.210 -3.477 -9.459 1.00 88.69 85 SER A O 1
ATOM 701 N N . GLN A 1 86 ? 5.222 -5.195 -8.413 1.00 94.31 86 GLN A N 1
ATOM 702 C CA . GLN A 1 86 ? 6.180 -6.182 -8.902 1.00 94.31 86 GLN A CA 1
ATOM 703 C C . GLN A 1 86 ? 6.106 -6.349 -10.427 1.00 94.31 86 GLN A C 1
ATOM 705 O O . GLN A 1 86 ? 7.142 -6.397 -11.092 1.00 94.31 86 GLN A O 1
ATOM 710 N N . ARG A 1 87 ? 4.899 -6.368 -11.010 1.00 91.75 87 ARG A N 1
ATOM 711 C CA . ARG A 1 87 ? 4.713 -6.400 -12.473 1.00 91.75 87 ARG A CA 1
ATOM 712 C C . ARG A 1 87 ? 5.338 -5.178 -13.146 1.00 91.75 87 ARG A C 1
ATOM 714 O O . ARG A 1 87 ? 5.983 -5.316 -14.187 1.00 91.75 87 ARG A O 1
ATOM 721 N N . MET A 1 88 ? 5.185 -3.999 -12.544 1.00 90.19 88 MET A N 1
ATOM 722 C CA . MET A 1 88 ? 5.811 -2.768 -13.026 1.00 90.19 88 MET A CA 1
ATOM 723 C C . MET A 1 88 ? 7.341 -2.867 -12.981 1.00 90.19 88 MET A C 1
ATOM 725 O O . MET A 1 88 ? 8.004 -2.554 -13.972 1.00 90.19 88 MET A O 1
ATOM 729 N N . LEU A 1 89 ? 7.910 -3.347 -11.871 1.00 94.50 89 LEU A N 1
ATOM 730 C CA . LEU A 1 89 ? 9.355 -3.556 -11.745 1.00 94.50 89 LEU A CA 1
ATOM 731 C C . LEU A 1 89 ? 9.891 -4.501 -12.826 1.00 94.50 89 LEU A C 1
ATOM 733 O O . LEU A 1 89 ? 10.889 -4.182 -13.477 1.00 94.50 89 LEU A O 1
ATOM 737 N N . ASP A 1 90 ? 9.209 -5.619 -13.066 1.00 94.81 90 ASP A N 1
ATOM 738 C CA . ASP A 1 90 ? 9.604 -6.592 -14.085 1.00 94.81 90 ASP A CA 1
ATOM 739 C C . ASP A 1 90 ? 9.555 -5.993 -15.494 1.00 94.81 90 ASP A C 1
ATOM 741 O O . ASP A 1 90 ? 10.457 -6.223 -16.308 1.00 94.81 90 ASP A O 1
ATOM 745 N N . LEU A 1 91 ? 8.531 -5.193 -15.799 1.00 92.88 91 LEU A N 1
ATOM 746 C CA . LEU A 1 91 ? 8.457 -4.498 -17.079 1.00 92.88 91 LEU A CA 1
ATOM 747 C C . LEU A 1 91 ? 9.591 -3.486 -17.237 1.00 92.88 91 LEU A C 1
ATOM 749 O O . LEU A 1 91 ? 10.242 -3.463 -18.282 1.00 92.88 91 LEU A O 1
ATOM 753 N N . ILE A 1 92 ? 9.833 -2.648 -16.226 1.00 92.75 92 ILE A N 1
ATOM 754 C CA . ILE A 1 92 ? 10.908 -1.650 -16.255 1.00 92.75 92 ILE A CA 1
ATOM 755 C C . ILE A 1 92 ? 12.254 -2.351 -16.456 1.00 92.75 92 ILE A C 1
ATOM 757 O O . ILE A 1 92 ? 13.064 -1.914 -17.275 1.00 92.75 92 ILE A O 1
ATOM 761 N N . ALA A 1 93 ? 12.482 -3.471 -15.767 1.00 95.44 93 ALA A N 1
ATOM 762 C CA . ALA A 1 93 ? 13.693 -4.267 -15.914 1.00 95.44 93 ALA A CA 1
ATOM 763 C C . ALA A 1 93 ? 13.869 -4.797 -17.347 1.00 95.44 93 ALA A C 1
ATOM 765 O O . ALA A 1 93 ? 14.957 -4.654 -17.912 1.00 95.44 93 ALA A O 1
ATOM 766 N N . ARG A 1 94 ? 12.808 -5.349 -17.955 1.00 93.88 94 ARG A N 1
ATOM 767 C CA . ARG A 1 94 ? 12.812 -5.825 -19.351 1.00 93.88 94 ARG A CA 1
ATOM 768 C C . ARG A 1 94 ? 13.067 -4.687 -20.337 1.00 93.88 94 ARG A C 1
ATOM 770 O O . ARG A 1 94 ? 13.947 -4.806 -21.181 1.00 93.88 94 ARG A O 1
ATOM 777 N N . THR A 1 95 ? 12.368 -3.565 -20.189 1.00 94.00 95 THR A N 1
ATOM 778 C CA . THR A 1 95 ? 12.546 -2.382 -21.043 1.00 94.00 95 THR A CA 1
ATOM 779 C C . THR A 1 95 ? 13.969 -1.838 -20.958 1.00 94.00 95 THR A C 1
ATOM 781 O O . THR A 1 95 ? 14.596 -1.563 -21.980 1.00 94.00 95 THR A O 1
ATOM 784 N N . ARG A 1 96 ? 14.528 -1.749 -19.746 1.00 95.50 96 ARG A N 1
ATOM 785 C CA . ARG A 1 96 ? 15.920 -1.339 -19.534 1.00 95.50 96 ARG A CA 1
ATOM 786 C C . ARG A 1 96 ? 16.900 -2.272 -20.247 1.00 95.50 96 ARG A C 1
ATOM 788 O O . ARG A 1 96 ? 17.890 -1.796 -20.795 1.00 95.50 96 ARG A O 1
ATOM 795 N N . GLN A 1 97 ? 16.646 -3.579 -20.226 1.00 96.19 97 GLN A N 1
ATOM 796 C CA . GLN A 1 97 ? 17.476 -4.555 -20.928 1.00 96.19 97 GLN A CA 1
ATOM 797 C C . GLN A 1 97 ? 17.408 -4.352 -22.449 1.00 96.19 97 GLN A C 1
ATOM 799 O O . GLN A 1 97 ? 18.452 -4.231 -23.085 1.00 96.19 97 GLN A O 1
ATOM 804 N N . THR A 1 98 ? 16.207 -4.189 -23.011 1.00 93.62 98 THR A N 1
ATOM 805 C CA . THR A 1 98 ? 16.025 -3.867 -24.434 1.00 93.62 98 THR A CA 1
ATOM 806 C C . THR A 1 98 ? 16.759 -2.583 -24.822 1.00 93.62 98 THR A C 1
ATOM 808 O O . THR A 1 98 ? 17.441 -2.553 -25.841 1.00 93.62 98 THR A O 1
ATOM 811 N N . PHE A 1 99 ? 16.695 -1.530 -24.003 1.00 94.81 99 PHE A N 1
ATOM 812 C CA . PHE A 1 99 ? 17.420 -0.284 -24.277 1.00 94.81 99 PHE A CA 1
ATOM 813 C C . PHE A 1 99 ? 18.933 -0.477 -24.304 1.00 94.81 99 PHE A C 1
ATOM 815 O O . PHE A 1 99 ? 19.590 0.064 -25.188 1.00 94.81 99 PHE A O 1
ATOM 822 N N . LYS A 1 100 ? 19.493 -1.277 -23.390 1.00 96.69 100 LYS A N 1
ATOM 823 C CA . LYS A 1 100 ? 20.926 -1.608 -23.413 1.00 96.69 100 LYS A CA 1
ATOM 824 C C . LYS A 1 100 ? 21.323 -2.353 -24.686 1.00 96.69 100 LYS A C 1
ATOM 826 O O . LYS A 1 100 ? 22.373 -2.066 -25.256 1.00 96.69 100 LYS A O 1
ATOM 831 N N . GLU A 1 101 ? 20.495 -3.292 -25.132 1.00 95.06 101 GLU A N 1
ATOM 832 C CA . GLU A 1 101 ? 20.726 -4.041 -26.371 1.00 95.06 101 GLU A CA 1
ATOM 833 C C . GLU A 1 101 ? 20.697 -3.114 -27.589 1.00 95.06 101 GLU A C 1
ATOM 835 O O . GLU A 1 101 ? 21.647 -3.106 -28.369 1.00 95.06 101 GLU A O 1
ATOM 840 N N . GLN A 1 102 ? 19.666 -2.272 -27.714 1.00 94.31 102 GLN A N 1
ATOM 841 C CA . GLN A 1 102 ? 19.564 -1.312 -28.819 1.00 94.31 102 GLN A CA 1
ATOM 842 C C . GLN A 1 102 ? 20.703 -0.287 -28.802 1.00 94.31 102 GLN A C 1
ATOM 844 O O . GLN A 1 102 ? 21.271 0.003 -29.852 1.00 94.31 102 GLN A O 1
ATOM 849 N N . LEU A 1 103 ? 21.096 0.203 -27.622 1.00 95.56 103 LEU A N 1
ATOM 850 C CA . LEU A 1 103 ? 22.256 1.081 -27.474 1.00 95.56 103 LEU A CA 1
ATOM 851 C C . LEU A 1 103 ? 23.525 0.394 -27.987 1.00 95.56 103 LEU A C 1
ATOM 853 O O . LEU A 1 103 ? 24.224 0.954 -28.821 1.00 95.56 103 LEU A O 1
ATOM 857 N N . THR A 1 104 ? 23.758 -0.857 -27.581 1.00 95.56 104 THR A N 1
ATOM 858 C CA . THR A 1 104 ? 24.907 -1.647 -28.045 1.00 95.56 104 THR A CA 1
ATOM 859 C C . THR A 1 104 ? 24.888 -1.836 -29.567 1.00 95.56 104 THR A C 1
ATOM 861 O O . THR A 1 104 ? 25.938 -1.816 -30.205 1.00 95.56 104 THR A O 1
ATOM 864 N N . HIS A 1 105 ? 23.714 -2.044 -30.172 1.00 92.12 105 HIS A N 1
ATOM 865 C CA . HIS A 1 105 ? 23.586 -2.167 -31.627 1.00 92.12 105 HIS A CA 1
ATOM 866 C C . HIS A 1 105 ? 23.943 -0.869 -32.353 1.00 92.12 105 HIS A C 1
ATOM 868 O O . HIS A 1 105 ? 24.653 -0.926 -33.354 1.00 92.12 105 HIS A O 1
ATOM 874 N N . VAL A 1 106 ? 23.493 0.277 -31.839 1.00 93.06 106 VAL A N 1
ATOM 875 C CA . VAL A 1 106 ? 23.782 1.594 -32.423 1.00 93.06 106 VAL A CA 1
ATOM 876 C C . VAL A 1 106 ? 25.244 1.993 -32.205 1.00 93.06 106 VAL A C 1
ATOM 878 O O . VAL A 1 106 ? 25.877 2.468 -33.138 1.00 93.06 106 VAL A O 1
ATOM 881 N N . GLU A 1 107 ? 25.819 1.745 -31.025 1.00 92.75 107 GLU A N 1
ATOM 882 C CA . GLU A 1 107 ? 27.232 2.036 -30.721 1.00 92.75 107 GLU A CA 1
ATOM 883 C C . GLU A 1 107 ? 28.208 1.232 -31.589 1.00 92.75 107 GLU A C 1
ATOM 885 O O . GLU A 1 107 ? 29.296 1.705 -31.908 1.00 92.75 107 GLU A O 1
ATOM 890 N N . LYS A 1 108 ? 27.826 0.016 -31.995 1.00 91.12 108 LYS A N 1
ATOM 891 C CA . LYS A 1 108 ? 28.624 -0.825 -32.900 1.00 91.12 108 LYS A CA 1
ATOM 892 C C . LYS A 1 108 ? 28.604 -0.349 -34.353 1.00 91.12 108 LYS A C 1
ATOM 894 O O . LYS A 1 108 ? 29.382 -0.869 -35.153 1.00 91.12 108 LYS A O 1
ATOM 899 N N . LEU A 1 109 ? 27.731 0.593 -34.719 1.00 86.88 109 LEU A N 1
ATOM 900 C CA . LEU A 1 109 ? 27.748 1.191 -36.051 1.00 86.88 109 LEU A CA 1
ATOM 901 C C . LEU A 1 109 ? 29.010 2.050 -36.170 1.00 86.88 109 LEU A C 1
ATOM 903 O O . LEU A 1 109 ? 29.187 3.036 -35.462 1.00 86.88 109 LEU A O 1
ATOM 907 N N . THR A 1 110 ? 29.934 1.642 -37.033 1.00 78.12 110 THR A N 1
ATOM 908 C CA . THR A 1 110 ? 31.183 2.364 -37.281 1.00 78.12 110 THR A CA 1
ATOM 909 C C . THR A 1 110 ? 31.518 2.303 -38.765 1.00 78.12 110 THR A C 1
ATOM 911 O O . THR A 1 110 ? 31.543 1.223 -39.357 1.00 78.12 110 THR A O 1
ATOM 914 N N . ASP A 1 111 ? 31.858 3.453 -39.342 1.00 73.50 111 ASP A N 1
ATOM 915 C CA . ASP A 1 111 ? 32.077 3.617 -40.788 1.00 73.50 111 ASP A CA 1
ATOM 916 C C . ASP A 1 111 ? 33.493 3.208 -41.244 1.00 73.50 111 ASP A C 1
ATOM 918 O O . ASP A 1 111 ? 33.845 3.319 -42.416 1.00 73.50 111 ASP A O 1
ATOM 922 N N . ALA A 1 112 ? 34.327 2.702 -40.328 1.00 72.25 112 ALA A N 1
ATOM 923 C CA . ALA A 1 112 ? 35.758 2.463 -40.546 1.00 72.25 112 ALA A CA 1
ATOM 924 C C . ALA A 1 112 ? 36.093 1.446 -41.659 1.00 72.25 112 ALA A C 1
ATOM 926 O O . ALA A 1 112 ? 37.227 1.421 -42.128 1.00 72.25 112 ALA A O 1
ATOM 927 N N . HIS A 1 113 ? 35.136 0.617 -42.090 1.00 74.56 113 HIS A N 1
ATOM 928 C CA . HIS A 1 113 ? 35.337 -0.428 -43.109 1.00 74.56 113 HIS A CA 1
ATOM 929 C C . HIS A 1 113 ? 34.514 -0.202 -44.390 1.00 74.56 113 HIS A C 1
ATOM 931 O O . HIS A 1 113 ? 34.407 -1.101 -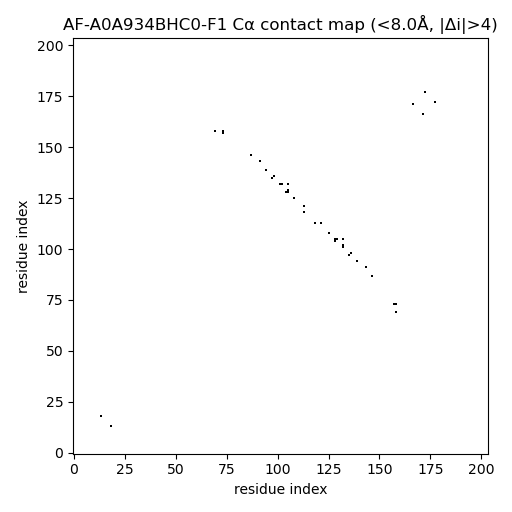45.230 1.00 74.56 113 HIS A O 1
ATOM 937 N N . TRP A 1 114 ? 33.890 0.969 -44.539 1.00 87.75 114 TRP A N 1
ATOM 938 C CA . TRP A 1 114 ? 33.066 1.275 -45.707 1.00 87.75 114 TRP A CA 1
ATOM 939 C C . TRP A 1 114 ? 33.956 1.636 -46.903 1.00 87.75 114 TRP A C 1
ATOM 941 O O . TRP A 1 114 ? 34.842 2.483 -46.809 1.00 87.75 114 TRP A O 1
ATOM 951 N N . ASN A 1 115 ? 33.723 0.995 -48.046 1.00 85.44 115 ASN A N 1
ATOM 952 C CA . ASN A 1 115 ? 34.390 1.259 -49.318 1.00 85.44 115 ASN A CA 1
ATOM 953 C C . ASN A 1 115 ? 33.346 1.557 -50.409 1.00 85.44 115 ASN A C 1
ATOM 955 O O . ASN A 1 115 ? 32.152 1.347 -50.217 1.00 85.44 115 ASN A O 1
ATOM 959 N N . SER A 1 116 ? 33.769 2.055 -51.571 1.00 83.25 116 SER A N 1
ATOM 960 C CA . SER A 1 116 ? 32.843 2.467 -52.640 1.00 83.25 116 SER A CA 1
ATOM 961 C C . SER A 1 116 ? 31.953 1.336 -53.179 1.00 83.25 116 SER A C 1
ATOM 963 O O . SER A 1 116 ? 30.871 1.616 -53.692 1.00 83.25 116 SER A O 1
ATOM 965 N N . GLU A 1 117 ? 32.377 0.078 -53.045 1.00 86.88 117 GLU A N 1
ATOM 966 C CA . GLU A 1 117 ? 31.646 -1.103 -53.510 1.00 86.88 117 GLU A CA 1
ATOM 967 C C . GLU A 1 117 ? 30.541 -1.530 -52.524 1.00 86.88 117 GLU A C 1
ATOM 969 O O . GLU A 1 117 ? 29.453 -1.925 -52.944 1.00 86.88 117 GLU A O 1
ATOM 974 N N . ASN A 1 118 ? 30.774 -1.395 -51.211 1.00 86.75 118 ASN A N 1
ATOM 975 C CA . ASN A 1 118 ? 29.846 -1.831 -50.161 1.00 86.75 118 ASN A CA 1
ATOM 976 C C . ASN A 1 118 ? 29.060 -0.687 -49.485 1.00 86.75 118 ASN A C 1
ATOM 978 O O . ASN A 1 118 ? 28.066 -0.961 -48.806 1.00 86.75 118 ASN A O 1
ATOM 982 N N . LEU A 1 119 ? 29.434 0.578 -49.722 1.00 88.88 119 LEU A N 1
ATOM 983 C CA . LEU A 1 119 ? 28.889 1.767 -49.053 1.00 88.88 119 LEU A CA 1
ATOM 984 C C . LEU A 1 119 ? 27.358 1.806 -49.047 1.00 88.88 119 LEU A C 1
ATOM 986 O O . LEU A 1 119 ? 26.740 2.013 -48.009 1.00 88.88 119 LEU A O 1
ATOM 990 N N . LYS A 1 120 ? 26.722 1.579 -50.202 1.00 90.12 120 LYS A N 1
ATOM 991 C CA . LYS A 1 120 ? 25.257 1.645 -50.324 1.00 90.12 120 LYS A CA 1
ATOM 992 C C . LYS A 1 120 ? 24.558 0.564 -49.490 1.00 90.12 120 LYS A C 1
ATOM 994 O O . LYS A 1 120 ? 23.508 0.826 -48.902 1.00 90.12 120 LYS A O 1
ATOM 999 N N . SER A 1 121 ? 25.132 -0.640 -49.444 1.00 90.50 121 SER A N 1
ATOM 1000 C CA . SER A 1 121 ? 24.616 -1.759 -48.649 1.00 90.50 121 SER A CA 1
ATOM 1001 C C . SER A 1 121 ? 24.780 -1.482 -47.156 1.00 90.50 121 SER A C 1
ATOM 1003 O O . SER A 1 121 ? 23.806 -1.565 -46.411 1.00 90.50 121 SER A O 1
ATOM 1005 N N . GLU A 1 122 ? 25.986 -1.113 -46.721 1.00 89.44 122 GLU A N 1
ATOM 1006 C CA . GLU A 1 122 ? 26.283 -0.873 -45.305 1.00 89.44 122 GLU A CA 1
ATOM 1007 C C . GLU A 1 122 ? 25.522 0.335 -44.746 1.00 89.44 122 GLU A C 1
ATOM 1009 O O . GLU A 1 122 ? 24.925 0.232 -43.676 1.00 89.44 122 GLU A O 1
ATOM 1014 N N . LEU A 1 123 ? 25.401 1.425 -45.512 1.00 90.81 123 LEU A N 1
ATOM 1015 C CA . LEU A 1 123 ? 24.578 2.577 -45.134 1.00 90.81 123 LEU A CA 1
ATOM 1016 C C . LEU A 1 123 ? 23.102 2.192 -44.960 1.00 90.81 123 LEU A C 1
ATOM 1018 O O . LEU A 1 123 ? 22.455 2.614 -44.003 1.00 90.81 123 LEU A O 1
ATOM 1022 N N . SER A 1 124 ? 22.567 1.353 -45.854 1.00 92.69 124 SER A N 1
ATOM 1023 C CA . SER A 1 124 ? 21.182 0.873 -45.746 1.00 92.69 124 SER A CA 1
ATOM 1024 C C . SER A 1 124 ? 20.977 0.018 -44.489 1.00 92.69 124 SER A C 1
ATOM 1026 O O . SER A 1 124 ? 19.963 0.161 -43.809 1.00 92.69 124 SER A O 1
ATOM 1028 N N . LYS A 1 125 ? 21.949 -0.838 -44.138 1.00 90.62 125 LYS A N 1
ATOM 1029 C CA . LYS A 1 125 ? 21.914 -1.653 -42.909 1.00 90.62 125 LYS A CA 1
ATOM 1030 C C . LYS A 1 125 ? 22.022 -0.797 -41.646 1.00 90.62 125 LYS A C 1
ATOM 1032 O O . LYS A 1 125 ? 21.284 -1.032 -40.688 1.00 90.62 125 LYS A O 1
ATOM 1037 N N . ALA A 1 126 ? 22.907 0.199 -41.642 1.00 91.75 126 ALA A N 1
ATOM 1038 C CA . ALA A 1 126 ? 23.065 1.125 -40.527 1.00 91.75 126 ALA A CA 1
ATOM 1039 C C . ALA A 1 126 ? 21.776 1.927 -40.286 1.00 91.75 126 ALA A C 1
ATOM 1041 O O . ALA A 1 126 ? 21.271 1.958 -39.164 1.00 91.75 126 ALA A O 1
ATOM 1042 N N . LEU A 1 127 ? 21.175 2.477 -41.348 1.00 92.44 127 LEU A N 1
ATOM 1043 C CA . LEU A 1 127 ? 19.883 3.166 -41.268 1.00 92.44 127 LEU A CA 1
ATOM 1044 C C . LEU A 1 127 ? 18.759 2.243 -40.777 1.00 92.44 127 LEU A C 1
ATOM 1046 O O . LEU A 1 127 ? 17.971 2.649 -39.926 1.00 92.44 127 LEU A O 1
ATOM 1050 N N . ALA A 1 128 ? 18.708 0.992 -41.246 1.00 94.50 128 ALA A N 1
ATOM 1051 C CA . ALA A 1 128 ? 17.727 0.016 -40.767 1.00 94.50 128 ALA A CA 1
ATOM 1052 C C . ALA A 1 128 ? 17.902 -0.312 -39.271 1.00 94.50 128 ALA A C 1
ATOM 1054 O O . ALA A 1 128 ? 16.917 -0.452 -38.545 1.00 94.50 128 ALA A O 1
ATOM 1055 N N . THR A 1 129 ? 19.147 -0.390 -38.791 1.00 92.94 129 THR A N 1
ATOM 1056 C CA . THR A 1 129 ? 19.458 -0.619 -37.369 1.00 92.94 129 THR A CA 1
ATOM 1057 C C . THR A 1 129 ? 19.005 0.564 -36.511 1.00 92.94 129 THR A C 1
ATOM 105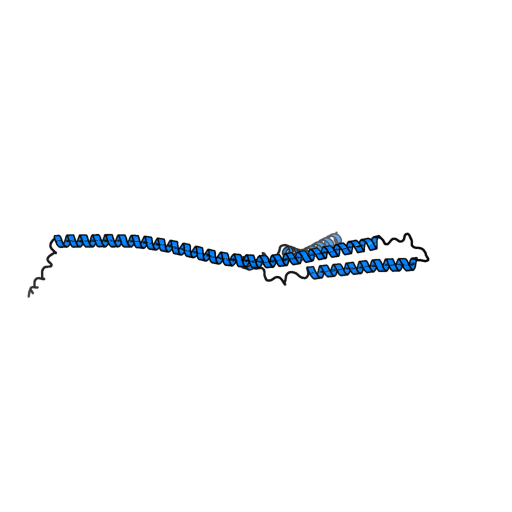9 O O . THR A 1 129 ? 18.367 0.368 -35.477 1.00 92.94 129 THR A O 1
ATOM 1062 N N . ILE A 1 130 ? 19.262 1.794 -36.966 1.00 94.62 130 ILE A N 1
ATOM 1063 C CA . ILE A 1 130 ? 18.815 3.019 -36.287 1.00 94.62 130 ILE A CA 1
ATOM 1064 C C . ILE A 1 130 ? 17.284 3.089 -36.231 1.00 94.62 130 ILE A C 1
ATOM 1066 O O . ILE A 1 130 ? 16.721 3.405 -35.182 1.00 94.62 130 ILE A O 1
ATOM 1070 N N . GLU A 1 131 ? 16.596 2.770 -37.328 1.00 95.81 131 GLU A N 1
ATOM 1071 C CA . GLU A 1 131 ? 15.131 2.805 -37.359 1.00 95.81 131 GLU A CA 1
ATOM 1072 C C . GLU A 1 131 ? 14.516 1.735 -36.447 1.00 95.81 131 GLU A C 1
ATOM 1074 O O . GLU A 1 131 ? 13.556 2.004 -35.727 1.00 95.81 131 GLU A O 1
ATOM 1079 N N . THR A 1 132 ? 15.125 0.548 -36.391 1.00 94.56 132 THR A N 1
ATOM 1080 C CA . THR A 1 132 ? 14.722 -0.512 -35.454 1.00 94.56 132 THR A CA 1
ATOM 1081 C C . THR A 1 132 ?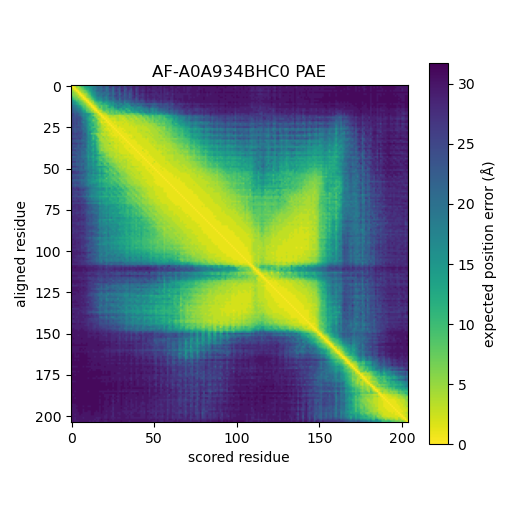 14.851 -0.044 -34.002 1.00 94.56 132 THR A C 1
ATOM 1083 O O . THR A 1 132 ? 13.909 -0.188 -33.219 1.00 94.56 132 THR A O 1
ATOM 1086 N N . ALA A 1 133 ? 15.973 0.589 -33.649 1.00 93.38 133 ALA A N 1
ATOM 1087 C CA . ALA A 1 133 ? 16.188 1.132 -32.310 1.00 93.38 133 ALA A CA 1
ATOM 1088 C C . ALA A 1 133 ? 15.160 2.222 -31.955 1.00 93.38 133 ALA A C 1
ATOM 1090 O O . ALA A 1 133 ? 14.619 2.230 -30.847 1.00 93.38 133 ALA A O 1
ATOM 1091 N N . ARG A 1 134 ? 14.830 3.112 -32.903 1.00 94.81 134 ARG A N 1
ATOM 1092 C CA . ARG A 1 134 ? 13.799 4.146 -32.723 1.00 94.81 134 ARG A CA 1
ATOM 1093 C C . ARG A 1 134 ? 12.412 3.539 -32.504 1.00 94.81 134 ARG A C 1
ATOM 1095 O O . ARG A 1 134 ? 11.675 3.998 -31.630 1.00 94.81 134 ARG A O 1
ATOM 1102 N N . MET A 1 135 ? 12.057 2.512 -33.272 1.00 95.31 135 MET A N 1
ATOM 1103 C CA . MET A 1 135 ? 10.774 1.824 -33.139 1.00 95.31 135 MET A CA 1
ATOM 1104 C C . MET A 1 135 ? 10.630 1.167 -31.761 1.00 95.31 135 MET A C 1
ATOM 1106 O O . MET A 1 135 ? 9.609 1.360 -31.098 1.00 95.31 135 MET A O 1
ATOM 1110 N N . GLU A 1 136 ? 11.653 0.446 -31.296 1.00 92.06 136 GLU A N 1
ATOM 1111 C CA . GLU A 1 136 ? 11.633 -0.199 -29.977 1.00 92.06 136 GLU A CA 1
ATOM 1112 C C . GLU A 1 136 ? 11.626 0.817 -28.827 1.00 92.06 136 GLU A C 1
ATOM 1114 O O . GLU A 1 136 ? 10.923 0.612 -27.835 1.00 92.06 136 GLU A O 1
ATOM 1119 N N . PHE A 1 137 ? 12.312 1.955 -28.977 1.00 92.62 137 PHE A N 1
ATOM 1120 C CA . PHE A 1 137 ? 12.238 3.058 -28.017 1.00 92.62 137 PHE A CA 1
ATOM 1121 C C . PHE A 1 137 ? 10.812 3.607 -27.883 1.00 92.62 137 PHE A C 1
ATOM 1123 O O . PHE A 1 137 ? 10.251 3.626 -26.786 1.00 92.62 137 PHE A O 1
ATOM 1130 N N . ASN A 1 138 ? 10.183 3.975 -29.001 1.00 93.56 138 ASN A N 1
ATOM 1131 C CA . ASN A 1 138 ? 8.817 4.505 -29.000 1.00 93.56 138 ASN A CA 1
ATOM 1132 C C . ASN A 1 138 ? 7.815 3.485 -28.443 1.00 93.56 138 ASN A C 1
ATOM 1134 O O . ASN A 1 138 ? 6.946 3.822 -27.637 1.00 93.56 138 ASN A O 1
ATOM 1138 N N . ARG A 1 139 ? 7.961 2.211 -28.823 1.00 92.69 139 ARG A N 1
ATOM 1139 C CA . ARG A 1 139 ? 7.123 1.118 -28.323 1.00 92.69 139 ARG A CA 1
ATOM 1140 C C . ARG A 1 139 ? 7.254 0.937 -26.811 1.00 92.69 139 ARG A C 1
ATOM 1142 O O . ARG A 1 139 ? 6.258 0.683 -26.137 1.00 92.69 139 ARG A O 1
ATOM 1149 N N . ALA A 1 140 ? 8.466 1.042 -26.277 1.00 90.06 140 ALA A N 1
ATOM 1150 C CA . ALA A 1 140 ? 8.722 0.962 -24.846 1.00 90.06 140 ALA A CA 1
ATOM 1151 C C . ALA A 1 140 ? 8.117 2.144 -24.074 1.00 90.06 140 ALA A C 1
ATOM 1153 O O . ALA A 1 140 ? 7.494 1.920 -23.037 1.00 90.06 140 ALA A O 1
ATOM 1154 N N . CYS A 1 141 ? 8.227 3.369 -24.597 1.00 88.50 141 CYS A N 1
ATOM 1155 C CA . CYS A 1 141 ? 7.596 4.548 -24.000 1.00 88.50 141 CYS A CA 1
ATOM 1156 C C . CYS A 1 141 ? 6.074 4.381 -23.891 1.00 88.50 141 CYS A C 1
ATOM 1158 O O . CYS A 1 141 ? 5.519 4.576 -22.814 1.00 88.50 141 CYS A O 1
ATOM 1160 N N . LEU A 1 142 ? 5.417 3.923 -24.963 1.00 90.38 142 LEU A N 1
ATOM 1161 C CA . LEU A 1 142 ? 3.971 3.670 -24.957 1.00 90.38 142 LEU A CA 1
ATOM 1162 C C . LEU A 1 142 ? 3.565 2.588 -23.946 1.00 90.38 142 LEU A C 1
ATOM 1164 O O . LEU A 1 142 ? 2.561 2.729 -23.256 1.00 90.38 142 LEU A O 1
ATOM 1168 N N . ARG A 1 143 ? 4.345 1.505 -23.824 1.00 86.56 143 ARG A N 1
ATOM 1169 C CA . ARG A 1 143 ? 4.070 0.433 -22.849 1.00 86.56 143 ARG A CA 1
ATOM 1170 C C . ARG A 1 143 ? 4.124 0.926 -21.403 1.00 86.56 143 ARG A C 1
ATOM 1172 O O . ARG A 1 143 ? 3.320 0.479 -20.594 1.00 86.56 143 ARG A O 1
ATOM 1179 N N . ILE A 1 144 ? 5.075 1.803 -21.081 1.00 87.19 144 ILE A N 1
ATOM 1180 C CA . ILE A 1 144 ? 5.218 2.369 -19.734 1.00 87.19 144 ILE A CA 1
ATOM 1181 C C . ILE A 1 144 ? 4.074 3.351 -19.444 1.00 87.19 144 ILE A C 1
ATOM 1183 O O . ILE A 1 144 ? 3.485 3.290 -18.368 1.00 87.19 144 ILE A O 1
ATOM 1187 N N . ASP A 1 145 ? 3.718 4.197 -20.410 1.00 84.94 145 ASP A N 1
ATOM 1188 C CA . ASP A 1 145 ? 2.664 5.210 -20.268 1.00 84.94 145 ASP A CA 1
ATOM 1189 C C . ASP A 1 145 ? 1.267 4.596 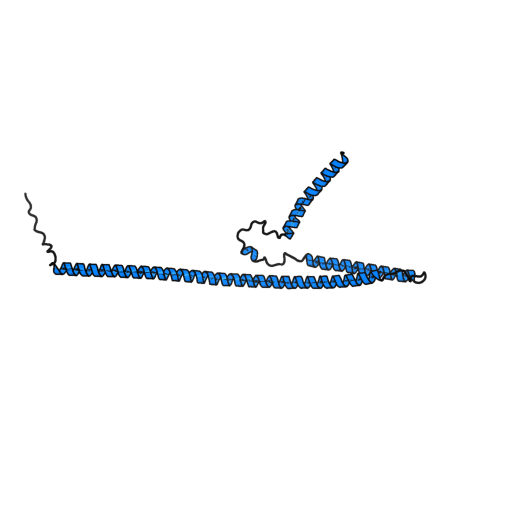-20.040 1.00 84.94 145 ASP A C 1
ATOM 1191 O O . ASP A 1 145 ? 0.534 4.989 -19.128 1.00 84.94 145 ASP A O 1
ATOM 1195 N N .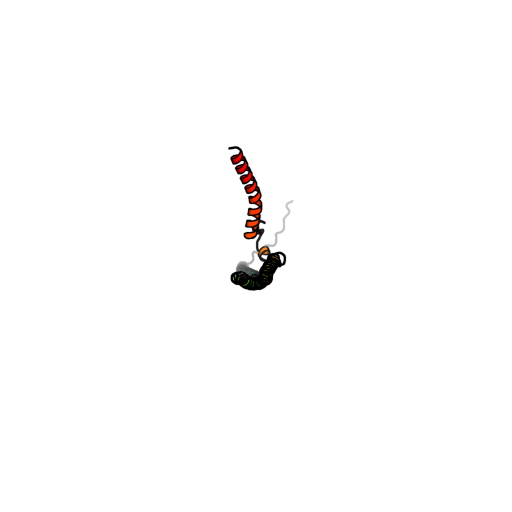 VAL A 1 146 ? 0.934 3.535 -20.787 1.00 81.06 146 VAL A N 1
ATOM 1196 C CA . VAL A 1 146 ? -0.323 2.779 -20.615 1.00 81.06 146 VAL A CA 1
ATOM 1197 C C . VAL A 1 146 ? -0.464 2.202 -19.201 1.00 81.06 146 VAL A C 1
ATOM 1199 O O . VAL A 1 146 ? -1.575 2.106 -18.685 1.00 81.06 146 VAL A O 1
ATOM 1202 N N . LEU A 1 147 ? 0.641 1.835 -18.550 1.00 72.50 147 LEU A N 1
ATOM 1203 C CA . LEU A 1 147 ? 0.607 1.285 -17.193 1.00 72.50 147 LEU A CA 1
ATOM 1204 C C . LEU A 1 147 ? 0.604 2.360 -16.110 1.00 72.50 147 LEU A C 1
ATOM 1206 O O . LEU A 1 147 ? 0.026 2.139 -15.053 1.00 72.50 147 LEU A O 1
ATOM 1210 N N . GLN A 1 148 ? 1.199 3.525 -16.368 1.00 72.44 148 GLN A N 1
ATOM 1211 C CA . GLN A 1 148 ? 1.114 4.674 -15.460 1.00 72.44 148 GLN A CA 1
ATOM 1212 C C . GLN A 1 148 ? -0.284 5.300 -15.446 1.00 72.44 148 GLN A C 1
ATOM 1214 O O . GLN A 1 148 ? -0.716 5.811 -14.417 1.00 72.44 148 GLN A O 1
ATOM 1219 N N . THR A 1 149 ? -1.009 5.215 -16.563 1.00 68.38 149 THR A N 1
ATOM 1220 C CA . THR A 1 149 ? -2.391 5.705 -16.684 1.00 68.38 149 THR A CA 1
ATOM 1221 C C . THR A 1 149 ? -3.410 4.798 -15.975 1.00 68.38 149 THR A C 1
ATOM 1223 O O . THR A 1 149 ? -4.536 5.217 -15.726 1.00 68.38 149 THR A O 1
ATOM 1226 N N . LYS A 1 150 ? -3.039 3.566 -15.600 1.00 62.06 150 LYS A N 1
ATOM 1227 C CA . LYS A 1 150 ? -3.974 2.569 -15.052 1.00 62.06 150 LYS A CA 1
ATOM 1228 C C . LYS A 1 150 ? -4.262 2.680 -13.534 1.00 62.06 150 LYS A C 1
ATOM 1230 O O . LYS A 1 150 ? -4.859 1.769 -12.978 1.00 62.06 150 LYS A O 1
ATOM 1235 N N . SER A 1 151 ? -3.914 3.777 -12.854 1.00 54.25 151 SER A N 1
ATOM 1236 C CA . SER A 1 151 ? -4.199 3.966 -11.411 1.00 54.25 151 SER A CA 1
ATOM 1237 C C . SER A 1 151 ? -4.583 5.426 -11.135 1.00 54.25 151 SER A C 1
ATOM 1239 O O . SER A 1 151 ? -3.825 6.291 -11.580 1.00 54.25 151 SER A O 1
ATOM 1241 N N . PRO A 1 152 ? -5.704 5.765 -10.446 1.00 52.28 152 PRO A N 1
ATOM 1242 C CA . PRO A 1 152 ? -6.197 5.181 -9.185 1.00 52.28 152 PRO A CA 1
ATOM 1243 C C . PRO A 1 152 ? -7.718 4.862 -9.112 1.00 52.28 152 PRO A C 1
ATOM 1245 O O . PRO A 1 152 ? -8.182 4.444 -8.055 1.00 52.28 152 PRO A O 1
ATOM 1248 N N . ASP A 1 153 ? -8.491 5.037 -10.190 1.00 51.41 153 ASP A N 1
ATOM 1249 C CA . ASP A 1 153 ? -9.969 4.924 -10.167 1.00 51.41 153 ASP A CA 1
ATOM 1250 C C . ASP A 1 153 ? -10.505 3.475 -10.130 1.00 51.41 153 ASP A C 1
ATOM 1252 O O . ASP A 1 153 ? -11.689 3.264 -9.883 1.00 51.41 153 ASP A O 1
ATOM 1256 N N . ASP A 1 154 ? -9.645 2.471 -10.335 1.00 54.22 154 ASP A N 1
ATOM 1257 C CA . ASP A 1 154 ? -10.005 1.041 -10.270 1.00 54.22 154 ASP A CA 1
ATOM 1258 C C . ASP A 1 154 ? -9.771 0.416 -8.878 1.00 54.22 154 ASP A C 1
ATOM 1260 O O . ASP A 1 154 ? -10.016 -0.778 -8.674 1.00 54.22 154 ASP A O 1
ATOM 1264 N N . LEU A 1 155 ? -9.288 1.191 -7.898 1.00 53.47 155 LEU A N 1
ATOM 1265 C CA . LEU A 1 155 ? -9.158 0.706 -6.526 1.00 53.47 155 LEU A CA 1
ATOM 1266 C C . LEU A 1 155 ? -10.513 0.828 -5.812 1.00 53.47 155 LEU A C 1
ATOM 1268 O O . LEU A 1 155 ? -11.091 1.915 -5.795 1.00 53.47 155 LEU A O 1
ATOM 1272 N N . PRO A 1 156 ? -11.032 -0.245 -5.182 1.00 50.06 156 PRO A N 1
ATOM 1273 C CA . PRO A 1 156 ? -12.197 -0.117 -4.317 1.00 50.06 156 PRO A CA 1
ATOM 1274 C C . PRO A 1 156 ? -11.881 0.906 -3.219 1.00 50.06 156 PRO A C 1
ATOM 1276 O O . PRO A 1 156 ? -10.845 0.788 -2.562 1.00 50.06 156 PRO A O 1
ATOM 1279 N N . GLU A 1 157 ? -12.758 1.907 -3.060 1.00 53.22 157 GLU A N 1
ATOM 1280 C CA . GLU A 1 157 ? -12.633 3.008 -2.093 1.00 53.22 157 GLU A CA 1
ATOM 1281 C C . GLU A 1 157 ? -11.990 2.532 -0.780 1.00 53.22 157 GLU A C 1
ATOM 1283 O O . GLU A 1 157 ? -12.482 1.610 -0.116 1.00 53.22 157 GLU A O 1
ATOM 1288 N N . THR A 1 158 ? -10.854 3.129 -0.416 1.00 53.25 158 THR A N 1
ATOM 1289 C CA . THR A 1 158 ? -10.063 2.688 0.733 1.00 53.25 158 THR A CA 1
ATOM 1290 C C . THR A 1 158 ? -10.853 2.889 2.039 1.00 53.25 158 THR A C 1
ATOM 1292 O O . THR A 1 158 ? -11.277 4.001 2.356 1.00 53.25 158 THR A O 1
ATOM 1295 N N . PRO A 1 159 ? -11.029 1.846 2.878 1.00 50.72 159 PRO A N 1
ATOM 1296 C CA . PRO A 1 159 ? -11.769 1.960 4.141 1.00 50.72 159 PRO A CA 1
ATOM 1297 C C . PRO A 1 159 ? -11.161 2.920 5.177 1.00 50.72 159 PRO A C 1
ATOM 1299 O O . PRO A 1 159 ? -11.839 3.263 6.145 1.00 50.72 159 PRO A O 1
ATOM 1302 N N . LEU A 1 160 ? -9.916 3.377 4.981 1.00 46.88 160 LEU A N 1
ATOM 1303 C CA . LEU A 1 160 ? -9.276 4.412 5.806 1.00 46.88 160 LEU A CA 1
ATOM 1304 C C . LEU A 1 160 ? -10.078 5.724 5.818 1.00 46.88 160 LEU A C 1
ATOM 1306 O O . LEU A 1 160 ? -10.060 6.435 6.817 1.00 46.88 160 LEU A O 1
ATOM 1310 N N . GLU A 1 161 ? -10.858 6.008 4.772 1.00 47.28 161 GLU A N 1
ATOM 1311 C CA . GLU A 1 161 ? -11.727 7.187 4.731 1.00 47.28 161 GLU A CA 1
ATOM 1312 C C . GLU A 1 161 ? -12.972 7.089 5.627 1.00 47.28 161 GLU A C 1
ATOM 1314 O O . GLU A 1 161 ? -13.547 8.122 5.964 1.00 47.28 161 GLU A O 1
ATOM 1319 N N . LYS A 1 162 ? -13.396 5.882 6.036 1.00 49.03 162 LYS A N 1
ATOM 1320 C CA . LYS A 1 162 ? -14.559 5.693 6.929 1.00 49.03 162 LYS A CA 1
ATOM 1321 C C . LYS A 1 162 ? -14.218 5.817 8.414 1.00 49.03 162 LYS A C 1
ATOM 1323 O O . LYS A 1 162 ? -15.123 6.050 9.210 1.00 49.03 162 LYS A O 1
ATOM 1328 N N . PHE A 1 163 ? -12.945 5.675 8.781 1.00 46.56 163 PHE A N 1
ATOM 1329 C CA . PHE A 1 163 ? -12.474 5.816 10.165 1.00 46.56 163 PHE A CA 1
ATOM 1330 C C . PHE A 1 163 ? -12.033 7.239 10.520 1.00 46.56 163 PHE A C 1
ATOM 1332 O O . PHE A 1 163 ? -11.942 7.579 11.699 1.00 46.56 163 PHE A O 1
ATOM 1339 N N . SER A 1 164 ? -11.805 8.089 9.522 1.00 44.56 164 SER A N 1
ATOM 1340 C CA . SER A 1 164 ? -11.553 9.508 9.741 1.00 44.56 164 SER A CA 1
ATOM 1341 C C . SER A 1 164 ? -12.893 10.216 9.953 1.00 44.56 164 SER A C 1
ATOM 1343 O O . SER A 1 164 ? -13.694 10.333 9.025 1.00 44.56 164 SER A O 1
ATOM 1345 N N . GLY A 1 165 ? -13.156 10.692 11.180 1.00 48.78 165 GLY A N 1
ATOM 1346 C CA . GLY A 1 165 ? -14.218 11.677 11.460 1.00 48.78 165 GLY A CA 1
ATOM 1347 C C . GLY A 1 165 ? -14.106 12.897 10.528 1.00 48.78 165 GLY A C 1
ATOM 1348 O O . GLY A 1 165 ? -13.121 12.970 9.805 1.00 48.78 165 GLY A O 1
ATOM 1349 N N . PRO A 1 166 ? -15.075 13.840 10.505 1.00 41.75 166 PRO A N 1
ATOM 1350 C CA . PRO A 1 166 ? -15.281 14.803 9.413 1.00 41.75 166 PRO A CA 1
ATOM 1351 C C . PRO A 1 166 ? -13.986 15.534 9.034 1.00 41.75 166 PRO A C 1
ATOM 1353 O O . PRO A 1 166 ? -13.642 16.571 9.597 1.00 41.75 166 PRO A O 1
ATOM 1356 N N . ALA A 1 167 ? -13.251 14.941 8.098 1.00 48.41 167 ALA A N 1
ATOM 1357 C CA . ALA A 1 167 ? -11.934 15.387 7.714 1.00 48.41 167 ALA A CA 1
ATOM 1358 C C . ALA A 1 167 ? -12.141 16.477 6.679 1.00 48.41 167 ALA A C 1
ATOM 1360 O O . ALA A 1 167 ? -12.888 16.307 5.708 1.00 48.41 167 ALA A O 1
ATOM 1361 N N . ASN A 1 168 ? -11.502 17.616 6.923 1.00 52.91 168 ASN A N 1
ATOM 1362 C CA . ASN A 1 168 ? -11.497 18.727 5.994 1.00 52.91 168 ASN A CA 1
ATOM 1363 C C . ASN A 1 168 ? -11.124 18.204 4.593 1.00 52.91 168 ASN A C 1
ATOM 1365 O O . ASN A 1 168 ? -10.177 17.425 4.476 1.00 52.91 168 ASN A O 1
ATOM 1369 N N . PRO A 1 169 ? -11.795 18.649 3.516 1.00 55.25 169 PRO A N 1
ATOM 1370 C CA . PRO A 1 169 ? -11.541 18.180 2.146 1.00 55.25 169 PRO A CA 1
ATOM 1371 C C . PRO A 1 169 ? -10.097 18.410 1.651 1.00 55.25 169 PRO A C 1
ATOM 1373 O O . PRO A 1 169 ? -9.726 17.934 0.585 1.00 55.25 169 PRO A O 1
ATOM 1376 N N . LEU A 1 170 ? -9.271 19.108 2.437 1.00 52.59 170 LEU A N 1
ATOM 1377 C CA . LEU A 1 170 ? -7.835 19.285 2.237 1.00 52.59 170 LEU A CA 1
ATOM 1378 C C . LEU A 1 170 ? -6.977 18.075 2.653 1.00 52.59 170 LEU A C 1
ATOM 1380 O O . LEU A 1 170 ? -5.910 17.899 2.078 1.00 52.59 170 LEU A O 1
ATOM 1384 N N . GLU A 1 171 ? -7.417 17.225 3.589 1.00 51.47 171 GLU A N 1
ATOM 1385 C CA . GLU A 1 171 ? -6.665 16.017 3.995 1.00 51.47 171 GLU A CA 1
ATOM 1386 C C . GLU A 1 171 ? -6.795 14.861 2.993 1.00 51.47 171 GLU A C 1
ATOM 1388 O O . GLU A 1 171 ? -5.971 13.950 2.987 1.00 51.47 171 GLU A O 1
ATOM 1393 N N . ARG A 1 172 ? -7.794 14.916 2.103 1.00 53.50 172 ARG A N 1
ATOM 1394 C CA . ARG A 1 172 ? -8.008 13.925 1.032 1.00 53.50 172 ARG A CA 1
ATOM 1395 C C . ARG A 1 172 ? -7.089 14.117 -0.174 1.00 53.50 172 ARG A C 1
ATOM 1397 O O . ARG A 1 172 ? -7.033 13.261 -1.051 1.00 53.50 172 ARG A O 1
ATOM 1404 N N . ILE A 1 173 ? -6.359 15.229 -0.240 1.00 56.94 173 ILE A N 1
ATOM 1405 C CA . ILE A 1 173 ? -5.453 15.511 -1.349 1.00 56.94 173 ILE A CA 1
ATOM 1406 C C . ILE A 1 173 ? -4.083 14.941 -0.979 1.00 56.94 173 ILE A C 1
ATOM 1408 O O . ILE A 1 173 ? -3.314 15.563 -0.247 1.00 56.94 173 ILE A O 1
ATOM 1412 N N . GLY A 1 174 ? -3.771 13.744 -1.484 1.00 62.34 174 GLY A N 1
ATOM 1413 C CA . GLY A 1 174 ? -2.463 13.119 -1.291 1.00 62.34 174 GLY A CA 1
ATOM 1414 C C . GLY A 1 174 ? -1.327 14.089 -1.638 1.00 62.34 174 GLY A C 1
ATOM 1415 O O . GLY A 1 174 ? -1.433 14.865 -2.587 1.00 62.34 174 GLY A O 1
ATOM 1416 N N . PHE A 1 175 ? -0.232 14.055 -0.876 1.00 57.31 175 PHE A N 1
ATOM 1417 C CA . PHE A 1 175 ? 0.865 15.036 -0.935 1.00 57.31 175 PHE A CA 1
ATOM 1418 C C . PHE A 1 175 ? 1.381 15.311 -2.367 1.00 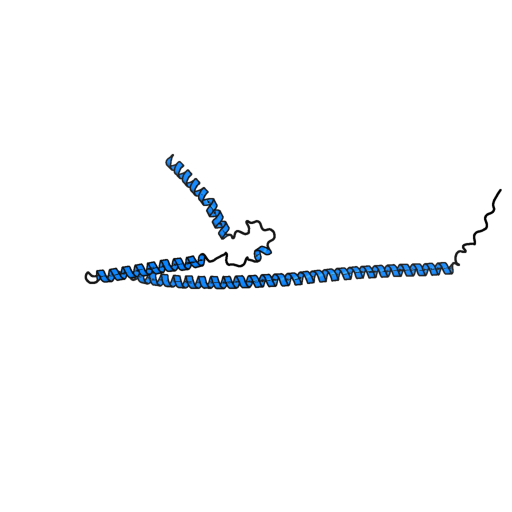57.31 175 PHE A C 1
ATOM 1420 O O . PHE A 1 175 ? 1.674 16.452 -2.722 1.00 57.31 175 PHE A O 1
ATOM 1427 N N . GLY A 1 176 ? 1.403 14.295 -3.240 1.00 64.62 176 GLY A N 1
ATOM 1428 C CA . GLY A 1 176 ? 1.760 14.451 -4.659 1.00 64.62 176 GLY A CA 1
ATOM 1429 C C . GLY A 1 176 ? 0.710 15.181 -5.514 1.00 64.62 176 GLY A C 1
ATOM 1430 O O . GLY A 1 176 ? 1.057 15.910 -6.444 1.00 64.62 176 GLY A O 1
ATOM 1431 N N . GLN A 1 177 ? -0.572 15.038 -5.187 1.00 64.06 177 GLN A N 1
ATOM 1432 C CA . GLN A 1 177 ? -1.683 15.736 -5.837 1.00 64.06 177 GLN A CA 1
ATOM 1433 C C . GLN A 1 177 ? -1.801 17.180 -5.319 1.00 64.06 177 GLN A C 1
ATOM 1435 O O . GLN A 1 177 ? -2.055 18.088 -6.108 1.00 64.06 177 GLN A O 1
ATOM 1440 N N . ALA A 1 178 ? -1.483 17.418 -4.040 1.00 64.31 178 ALA A N 1
ATOM 1441 C CA . ALA A 1 178 ? -1.375 18.756 -3.453 1.00 64.31 178 ALA A CA 1
ATOM 1442 C C . ALA A 1 178 ? -0.202 19.543 -4.061 1.00 64.31 178 ALA A C 1
ATOM 1444 O O . ALA A 1 178 ? -0.349 20.723 -4.382 1.00 64.31 178 ALA A O 1
ATOM 1445 N N . MET A 1 179 ? 0.932 18.879 -4.324 1.00 65.25 179 MET A N 1
ATOM 1446 C CA . MET A 1 179 ? 2.044 19.479 -5.070 1.00 65.25 179 MET A CA 1
ATOM 1447 C C . MET A 1 179 ? 1.662 19.835 -6.514 1.00 65.25 179 MET A C 1
ATOM 1449 O O . MET A 1 179 ? 1.976 20.936 -6.966 1.00 65.25 179 MET A O 1
ATOM 1453 N N . LYS A 1 180 ? 0.943 18.963 -7.237 1.00 65.81 180 LYS A N 1
ATOM 1454 C CA . LYS A 1 180 ? 0.462 19.268 -8.601 1.00 65.81 180 LYS A CA 1
ATOM 1455 C C . LYS A 1 180 ? -0.548 20.418 -8.624 1.00 65.81 180 LYS A C 1
ATOM 1457 O O . LYS A 1 180 ? -0.484 21.257 -9.520 1.00 65.81 180 LYS A O 1
ATOM 1462 N N . LEU A 1 181 ? -1.435 20.497 -7.631 1.00 64.81 181 LEU A N 1
ATOM 1463 C CA . LEU A 1 181 ? -2.418 21.576 -7.515 1.00 64.81 181 LEU A CA 1
ATOM 1464 C C . LEU A 1 181 ? -1.754 22.918 -7.149 1.00 64.81 181 LEU A C 1
ATOM 1466 O O . LEU A 1 181 ? -2.106 23.954 -7.713 1.00 64.81 181 LEU A O 1
ATOM 1470 N N . GLY A 1 182 ? -0.726 22.896 -6.293 1.00 66.19 182 GLY A N 1
ATOM 1471 C CA . GLY A 1 182 ? 0.108 24.067 -5.998 1.00 66.19 182 GLY A CA 1
ATOM 1472 C C . GLY A 1 182 ? 0.919 24.548 -7.208 1.00 66.19 182 GLY A C 1
ATOM 1473 O O . GLY A 1 182 ? 1.062 25.755 -7.426 1.00 66.19 182 GLY A O 1
ATOM 1474 N N . PHE A 1 183 ? 1.398 23.626 -8.049 1.00 65.69 183 PHE A N 1
ATOM 1475 C CA . PHE A 1 183 ? 2.096 23.976 -9.289 1.00 65.69 183 PHE A CA 1
ATOM 1476 C C . PHE A 1 183 ? 1.141 24.584 -10.325 1.00 65.69 183 PHE A C 1
ATOM 1478 O O . PHE A 1 183 ? 1.461 25.601 -10.933 1.00 65.69 183 PHE A O 1
ATOM 1485 N N . ALA A 1 184 ? -0.069 24.034 -10.468 1.00 65.69 184 ALA A N 1
ATOM 1486 C CA . ALA A 1 184 ? -1.087 24.573 -11.369 1.00 65.69 184 ALA A CA 1
ATOM 1487 C C . ALA A 1 184 ? -1.522 26.005 -10.995 1.00 65.69 184 ALA A C 1
ATOM 1489 O O . ALA A 1 184 ? -1.786 26.812 -11.884 1.00 65.69 184 ALA A O 1
ATOM 1490 N N . PHE A 1 185 ? -1.551 26.346 -9.699 1.00 64.31 185 PHE A N 1
ATOM 1491 C CA . PHE A 1 185 ? -1.940 27.683 -9.234 1.00 64.31 185 PHE A CA 1
ATOM 1492 C C . PHE A 1 185 ? -0.789 28.710 -9.242 1.00 64.31 185 PHE A C 1
ATOM 1494 O O . PHE A 1 185 ? -1.027 29.904 -9.418 1.00 64.31 185 PHE A O 1
ATOM 1501 N N . SER A 1 186 ? 0.468 28.274 -9.098 1.00 74.00 186 SER A N 1
ATOM 1502 C CA . SER A 1 186 ? 1.646 29.164 -9.125 1.00 74.00 186 SER A CA 1
ATOM 1503 C C . SER A 1 186 ? 2.163 29.474 -10.537 1.00 74.00 186 SER A C 1
ATOM 1505 O O . SER A 1 186 ? 2.787 30.517 -10.742 1.00 74.00 186 SER A O 1
ATOM 1507 N N . LEU A 1 187 ? 1.850 28.634 -11.529 1.00 72.81 187 LEU A N 1
ATOM 1508 C CA . LEU A 1 187 ? 2.224 28.830 -12.935 1.00 72.81 187 LEU A CA 1
ATOM 1509 C C . LEU A 1 187 ? 1.671 30.135 -13.555 1.00 72.81 187 LEU A C 1
ATOM 1511 O O . LEU A 1 187 ? 2.473 30.883 -14.119 1.00 72.81 187 LEU A O 1
ATOM 1515 N N . PRO A 1 188 ? 0.373 30.499 -13.431 1.00 76.88 188 PRO A N 1
ATOM 1516 C CA . PRO A 1 188 ? -0.120 31.771 -13.971 1.00 76.88 188 PRO A CA 1
ATOM 1517 C C . PRO A 1 188 ? 0.511 32.991 -13.282 1.00 76.88 188 PRO A C 1
ATOM 1519 O O . PRO A 1 188 ? 0.783 33.992 -13.943 1.00 76.88 188 PRO A O 1
ATOM 1522 N N . LEU A 1 189 ? 0.815 32.903 -11.982 1.00 79.31 189 LEU A N 1
ATOM 1523 C CA . LEU A 1 189 ? 1.473 33.983 -11.241 1.00 79.31 189 LEU A CA 1
ATOM 1524 C C . LEU A 1 189 ? 2.915 34.205 -11.730 1.00 79.31 189 LEU A C 1
ATOM 1526 O O . LEU A 1 189 ? 3.351 35.345 -11.884 1.00 79.31 189 LEU A O 1
ATOM 1530 N N . LEU A 1 190 ? 3.636 33.118 -12.020 1.00 80.50 190 LEU A N 1
ATOM 1531 C CA . LEU A 1 190 ? 5.011 33.156 -12.519 1.00 80.50 190 LEU A CA 1
ATOM 1532 C C . LEU A 1 190 ? 5.072 33.721 -13.946 1.00 80.50 190 LEU A C 1
ATOM 1534 O O . LEU A 1 190 ? 5.947 34.531 -14.241 1.00 80.50 190 LEU A O 1
ATOM 1538 N N . VAL A 1 191 ? 4.106 33.378 -14.806 1.00 83.88 191 VAL A N 1
ATOM 1539 C CA . VAL A 1 191 ? 3.992 33.949 -16.162 1.00 83.88 191 VAL A CA 1
ATOM 1540 C C . VAL A 1 191 ? 3.732 35.458 -16.111 1.00 83.88 191 VAL A C 1
ATOM 1542 O O . VAL A 1 191 ? 4.387 36.211 -16.832 1.00 83.88 191 VAL A O 1
ATOM 1545 N N . ILE A 1 192 ? 2.834 35.919 -15.233 1.00 86.56 192 ILE A N 1
ATOM 1546 C CA . ILE A 1 192 ? 2.558 37.354 -15.055 1.00 86.56 192 ILE A CA 1
ATOM 1547 C C . ILE A 1 192 ? 3.797 38.082 -14.521 1.00 86.56 192 ILE A C 1
ATOM 1549 O O . ILE A 1 192 ? 4.153 39.137 -15.044 1.00 86.56 192 ILE A O 1
ATOM 1553 N N . LEU A 1 193 ? 4.485 37.512 -13.524 1.00 83.62 193 LEU A N 1
ATOM 1554 C CA . LEU A 1 193 ? 5.715 38.078 -12.967 1.00 83.62 193 LEU A CA 1
ATOM 1555 C C . LEU A 1 193 ? 6.804 38.216 -14.043 1.00 83.62 193 LEU A C 1
ATOM 1557 O O . LEU A 1 193 ? 7.436 39.264 -14.151 1.00 83.62 193 LEU A O 1
ATOM 1561 N N . LEU A 1 194 ? 6.991 37.183 -14.867 1.00 85.88 194 LEU A N 1
ATOM 1562 C CA . LEU A 1 194 ? 7.993 37.171 -15.931 1.00 85.88 194 LEU A CA 1
ATOM 1563 C C . LEU A 1 194 ? 7.668 38.196 -17.023 1.00 85.88 194 LEU A C 1
ATOM 1565 O O . LEU A 1 194 ? 8.567 38.888 -17.495 1.00 85.88 194 LEU A O 1
ATOM 1569 N N . PHE A 1 195 ? 6.386 38.363 -17.364 1.00 87.75 195 PHE A N 1
ATOM 1570 C CA . PHE A 1 195 ? 5.933 39.399 -18.292 1.00 87.75 195 PHE A CA 1
ATOM 1571 C C . PHE A 1 195 ? 6.202 40.810 -17.748 1.00 87.75 195 PHE A C 1
ATOM 1573 O O . PHE A 1 195 ? 6.721 41.665 -18.463 1.00 87.75 195 PHE A O 1
ATOM 1580 N N . LEU A 1 196 ? 5.925 41.041 -16.462 1.00 89.12 196 LEU A N 1
ATOM 1581 C CA . LEU A 1 196 ? 6.186 42.315 -15.787 1.00 89.12 196 LEU A CA 1
ATOM 1582 C C . LEU A 1 196 ? 7.682 42.656 -15.795 1.00 89.12 196 LEU A C 1
ATOM 1584 O O . LEU A 1 196 ? 8.058 43.758 -16.193 1.00 89.12 196 LEU A O 1
ATOM 1588 N N . VAL A 1 197 ? 8.536 41.690 -15.448 1.00 88.81 197 VAL A N 1
ATOM 1589 C CA . VAL A 1 197 ? 9.998 41.845 -15.503 1.00 88.81 197 VAL A CA 1
ATOM 1590 C C . VAL A 1 197 ? 10.466 42.155 -16.927 1.00 88.81 197 VAL A C 1
ATOM 1592 O O . VAL A 1 197 ? 11.261 43.073 -17.117 1.00 88.81 197 VAL A O 1
ATOM 1595 N N . LEU A 1 198 ? 9.927 41.469 -17.939 1.00 88.75 198 LEU A N 1
ATOM 1596 C CA . LEU A 1 198 ? 10.277 41.714 -19.339 1.00 88.75 198 LEU A CA 1
ATOM 1597 C C . LEU A 1 198 ? 9.905 43.138 -19.783 1.00 88.75 198 LEU A C 1
ATOM 1599 O O . LEU A 1 198 ? 10.712 43.820 -20.412 1.00 88.75 198 LEU A O 1
ATOM 1603 N N . THR A 1 199 ? 8.715 43.624 -19.412 1.00 90.06 199 THR A N 1
ATOM 1604 C CA . THR A 1 199 ? 8.302 45.005 -19.724 1.00 90.06 199 THR A CA 1
ATOM 1605 C C . THR A 1 199 ? 9.162 46.050 -19.022 1.00 90.06 199 THR A C 1
ATOM 1607 O O . THR A 1 199 ? 9.390 47.122 -19.578 1.00 90.06 199 THR A O 1
ATOM 1610 N N . LEU A 1 200 ? 9.664 45.742 -17.825 1.00 86.62 200 LEU A N 1
ATOM 1611 C CA . LEU A 1 200 ? 10.499 46.648 -17.046 1.00 86.62 200 LEU A CA 1
ATOM 1612 C C . LEU A 1 200 ? 11.921 46.730 -17.619 1.00 86.62 200 LEU A C 1
ATOM 1614 O O . LEU A 1 200 ? 12.480 47.818 -17.652 1.00 86.62 200 LEU A O 1
ATOM 1618 N N . ILE A 1 201 ? 12.450 45.620 -18.150 1.00 86.44 201 ILE A N 1
ATOM 1619 C CA . ILE A 1 201 ? 13.742 45.564 -18.860 1.00 86.44 201 ILE A CA 1
ATOM 1620 C C . ILE A 1 201 ? 13.680 46.276 -20.219 1.00 86.44 201 ILE A C 1
ATOM 1622 O O . ILE A 1 201 ? 14.656 46.886 -20.622 1.00 86.44 201 ILE A O 1
ATOM 1626 N N . ILE A 1 202 ? 12.549 46.219 -20.932 1.00 84.69 202 ILE A N 1
ATOM 1627 C CA . ILE A 1 202 ? 12.382 46.895 -22.237 1.00 84.69 202 ILE A CA 1
ATOM 1628 C C . ILE A 1 202 ? 12.160 48.411 -22.077 1.00 84.69 202 ILE A C 1
ATOM 1630 O O . ILE A 1 202 ? 12.375 49.180 -23.012 1.00 84.69 202 ILE A O 1
ATOM 1634 N N . LYS A 1 203 ? 11.676 48.844 -20.909 1.00 65.12 203 LYS A N 1
ATOM 1635 C CA . LYS A 1 203 ? 11.359 50.248 -20.606 1.00 65.12 203 LYS A CA 1
ATOM 1636 C C . LYS A 1 203 ? 12.496 50.980 -19.869 1.00 65.12 203 LYS A C 1
ATOM 1638 O O . LYS A 1 203 ? 12.354 52.177 -19.623 1.00 65.12 203 LYS A O 1
ATOM 1643 N N . TRP A 1 204 ? 13.571 50.270 -19.529 1.00 55.66 204 TRP A N 1
ATOM 1644 C CA . TRP A 1 204 ? 14.852 50.790 -19.040 1.00 55.66 204 TRP A CA 1
ATOM 1645 C C . TRP A 1 204 ? 15.868 50.834 -20.182 1.00 55.66 204 TRP A C 1
ATOM 1647 O O . TRP A 1 204 ? 16.688 51.777 -20.184 1.00 55.66 204 TRP A O 1
#

Secondary structure (DSSP, 8-state):
--PPPPPPPP-PPPPHHHHHHHHHHHHHHHHHHHHHHHHHHHHHHHHHHHHHHHHHHHHHHHHHHHHHHHHHHHHHHHHHHHHHHHHHHHHHHHHHHHHHHHHHHHHT--GGG--TTTHHHHHHHHHHHHHHHHHHHHHHHHHHHHHHTT-STTS---THHHHS-S--TTTTS-HHHHHHHHHHHHHHHHHHHHHHHHHHHH--

Solvent-accessible surface area (backbone atoms only — not comparable to full-atom values): 11934 Å² total; per-residue (Å²): 141,84,87,84,79,83,84,75,84,78,84,71,76,74,58,72,68,63,50,53,56,50,48,51,52,51,49,53,51,49,51,50,51,51,52,51,50,52,52,48,54,54,48,52,49,55,48,50,54,50,53,50,51,51,50,53,50,53,51,50,56,50,51,51,52,53,50,50,55,50,50,54,54,50,48,54,54,50,53,51,50,51,52,53,52,49,53,49,52,53,48,53,52,52,49,53,49,53,49,52,52,41,48,53,59,56,69,68,62,68,73,89,81,65,45,92,88,48,37,71,58,53,53,51,51,50,52,50,52,51,50,51,41,51,51,54,50,55,53,48,53,51,57,53,50,60,59,64,69,68,63,72,88,82,55,78,81,64,69,71,67,76,74,52,66,98,67,60,82,70,78,75,47,52,73,72,55,44,51,52,52,51,49,66,63,46,49,64,55,51,53,52,51,51,51,51,52,52,54,52,62,75,74,105

Sequence (204 aa):
MSQSFPPQPGFHPPPPVAREELNSHLELAREEIQTLQRKKEELERAKGELEEMRRRHDEFARGRVEILEALNRGLVVLEHEQVESQRMLDLIARTRQTFKEQLTHVEKLTDAHWNSENLKSELSKALATIETARMEFNRACLRIDVLQTKSPDDLPETPLEKFSGPANPLERIGFGQAMKLGFAFSLPLLVILLFLVLTLIIKW

pLDDT: mean 81.45, std 16.8, range [40.94, 98.12]